Protein AF-A0A3G6N4H4-F1 (afdb_monomer)

Mean predicted aligned error: 7.72 Å

Solvent-accessible surface area (backbone atoms only — not comparable to full-atom values): 11513 Å² total; per-residue (Å²): 133,83,51,37,69,58,38,36,56,54,53,70,76,45,56,69,66,59,54,50,49,42,47,74,76,42,49,66,80,53,53,70,42,47,49,56,28,50,52,49,52,38,61,76,68,63,74,46,72,69,54,52,54,46,39,53,29,35,59,59,65,76,53,73,68,60,36,53,51,50,54,52,54,55,22,56,35,54,19,68,86,78,65,50,76,42,84,44,36,41,35,34,82,37,58,40,47,51,58,70,91,60,75,59,71,29,77,32,72,28,28,64,68,58,42,49,52,55,43,52,54,28,50,52,44,20,74,62,44,8,54,75,17,101,59,11,82,61,49,39,62,50,51,55,52,51,57,60,71,41,56,85,45,45,67,61,50,16,53,47,44,51,50,50,53,50,59,76,39,23,30,58,44,61,72,64,33,78,89,46,44,66,58,50,52,36,53,50,37,52,51,43,49,48,71,63,52,73,78,79,62,89,82,88,84,84,128

Sequence (207 aa):
MLTQQEYLKIYNNSDSEKLLNLARFDSKKLTEPAIIALKGEILKRQLGTKLIDWINAERNFFKGFELEILKTKIKYYKCSNCKIKKNNIKGFYIHNCSLTHNPKEANLLLCEECGKKFRNKNYIISATWGWLSSKGFINVPFYFLNEVFNIPFRKKQSEKIFKEFIFENTGLIRHLGIDKIEKIVELHNNHQLSLEIKEDFLFLEFL

pLDDT: mean 85.19, std 15.52, range [26.67, 97.06]

Secondary structure (DSSP, 8-state):
---HHHHHHHHHTS-HHHHHHIIIIITTTS-HHHHHHHHHHHHHTT--HHHHHHHHHHH----HHHHHHHHHHHHTSBPTTT--B-S-EEEEEE----SSSS---EEEEEEHHHHHHHHHHHHHHHHHTSTTSTTHHHHHHHHHHHHHHTGGGHHHHHHHHHHHHHHHTHHHHHHH-GGGHHHHHHHHHHHHHHHHHTTT-------

Structure (mmCIF, N/CA/C/O backbone):
data_AF-A0A3G6N4H4-F1
#
_entry.id   AF-A0A3G6N4H4-F1
#
loop_
_atom_site.group_PDB
_atom_site.id
_atom_site.type_symbol
_atom_site.label_atom_id
_atom_site.label_alt_id
_atom_site.label_comp_id
_atom_site.label_asym_id
_atom_site.label_entity_id
_atom_site.label_seq_id
_atom_site.pdbx_PDB_ins_code
_atom_site.Cartn_x
_atom_site.Cartn_y
_atom_site.Cartn_z
_atom_site.occupancy
_atom_site.B_iso_or_equiv
_atom_site.auth_seq_id
_atom_site.auth_comp_id
_atom_site.auth_asym_id
_atom_site.auth_atom_id
_atom_site.pdbx_PDB_model_num
ATOM 1 N N . MET A 1 1 ? 25.219 8.040 -7.043 1.00 72.75 1 MET A N 1
ATOM 2 C CA . MET A 1 1 ? 24.105 7.347 -7.730 1.00 72.75 1 MET A CA 1
ATOM 3 C C . MET A 1 1 ? 24.659 6.724 -8.994 1.00 72.75 1 MET A C 1
ATOM 5 O O . MET A 1 1 ? 25.445 7.395 -9.647 1.00 72.75 1 MET A O 1
ATOM 9 N N . LEU A 1 2 ? 24.275 5.485 -9.315 1.00 84.88 2 LEU A N 1
ATOM 10 C CA . LEU A 1 2 ? 24.693 4.841 -10.563 1.00 84.88 2 LEU A CA 1
ATOM 11 C C . LEU A 1 2 ? 24.051 5.530 -11.777 1.00 84.88 2 LEU A C 1
ATOM 13 O O . LEU A 1 2 ? 22.886 5.939 -11.736 1.00 84.88 2 LEU A O 1
ATOM 17 N N . THR A 1 3 ? 24.818 5.635 -12.850 1.00 90.62 3 THR A N 1
ATOM 18 C CA . THR A 1 3 ? 24.418 6.138 -14.164 1.00 90.62 3 THR A CA 1
ATOM 19 C C . THR A 1 3 ? 23.647 5.077 -14.951 1.00 90.62 3 THR A C 1
ATOM 21 O O . THR A 1 3 ? 23.707 3.880 -14.665 1.00 90.62 3 THR A O 1
ATOM 24 N N . GLN A 1 4 ? 22.936 5.498 -15.999 1.00 90.06 4 GLN A N 1
ATOM 25 C CA . GLN A 1 4 ? 22.226 4.577 -16.895 1.00 90.06 4 GLN A CA 1
ATOM 26 C C . GLN A 1 4 ? 23.170 3.531 -17.518 1.00 90.06 4 GLN A C 1
ATOM 28 O O . GLN A 1 4 ? 22.799 2.367 -17.650 1.00 90.06 4 GLN A O 1
ATOM 33 N N . GLN A 1 5 ? 24.396 3.925 -17.879 1.00 88.50 5 GLN A N 1
ATOM 34 C CA . GLN A 1 5 ? 25.381 3.026 -18.486 1.00 88.50 5 GLN A CA 1
ATOM 35 C C . GLN A 1 5 ? 25.872 1.953 -17.507 1.00 88.50 5 GLN A C 1
ATOM 37 O O . GLN A 1 5 ? 26.085 0.808 -17.900 1.00 88.50 5 GLN A O 1
ATOM 42 N N . GLU A 1 6 ? 26.019 2.297 -16.227 1.00 91.06 6 GLU A N 1
ATOM 43 C CA . GLU A 1 6 ? 26.380 1.334 -15.184 1.00 91.06 6 GLU A CA 1
ATOM 44 C C . GLU A 1 6 ? 25.256 0.317 -14.956 1.00 91.06 6 GLU A C 1
ATOM 46 O O . GLU A 1 6 ? 25.527 -0.882 -14.895 1.00 91.06 6 GLU A O 1
ATOM 51 N N . TYR A 1 7 ? 23.992 0.758 -14.940 1.00 93.25 7 TYR A N 1
ATOM 52 C CA . TYR A 1 7 ? 22.849 -0.160 -14.882 1.00 93.25 7 TYR A CA 1
ATOM 53 C C . TYR A 1 7 ? 22.765 -1.078 -16.101 1.00 93.25 7 TYR A C 1
ATOM 55 O O . TYR A 1 7 ? 22.511 -2.268 -15.939 1.00 93.25 7 TYR A O 1
ATOM 63 N N . LEU A 1 8 ? 23.031 -0.567 -17.308 1.00 91.00 8 LEU A N 1
ATOM 64 C CA . LEU A 1 8 ? 23.070 -1.397 -18.516 1.00 91.00 8 LEU A CA 1
ATOM 65 C C . LEU A 1 8 ? 24.115 -2.509 -18.405 1.00 91.00 8 LEU A C 1
ATOM 67 O O . LEU A 1 8 ? 23.811 -3.651 -18.732 1.00 91.00 8 LEU A O 1
ATOM 71 N N . LYS A 1 9 ? 25.318 -2.217 -17.894 1.00 91.62 9 LYS A N 1
ATOM 72 C CA . LYS A 1 9 ? 26.351 -3.246 -17.673 1.00 91.62 9 LYS A CA 1
ATOM 73 C C . LYS A 1 9 ? 25.885 -4.315 -16.680 1.00 91.62 9 LYS A C 1
ATOM 75 O O . LYS A 1 9 ? 26.051 -5.503 -16.941 1.00 91.62 9 LYS A O 1
ATOM 80 N N . ILE A 1 10 ? 25.270 -3.899 -15.570 1.00 92.00 10 ILE A N 1
ATOM 81 C CA . ILE A 1 10 ? 24.745 -4.812 -14.542 1.00 92.00 10 ILE A CA 1
ATOM 82 C C . ILE A 1 10 ? 23.638 -5.706 -15.117 1.00 92.00 10 ILE A C 1
ATOM 84 O O . ILE A 1 10 ? 23.649 -6.921 -14.915 1.00 92.00 10 ILE A O 1
ATOM 88 N N . TYR A 1 11 ? 22.683 -5.122 -15.840 1.00 92.81 11 TYR A N 1
ATOM 89 C CA . TYR A 1 11 ? 21.544 -5.854 -16.389 1.00 92.81 11 TYR A CA 1
ATOM 90 C C . TYR A 1 11 ? 21.921 -6.731 -17.578 1.00 92.81 11 TYR A C 1
ATOM 92 O O . TYR A 1 11 ? 21.398 -7.835 -17.683 1.00 92.81 11 TYR A O 1
ATOM 100 N N . ASN A 1 12 ? 22.884 -6.318 -18.406 1.00 90.44 12 ASN A N 1
ATOM 101 C CA . ASN A 1 12 ? 23.410 -7.151 -19.486 1.00 90.44 12 ASN A CA 1
ATOM 102 C C . ASN A 1 12 ? 23.997 -8.468 -18.947 1.00 90.44 12 ASN A C 1
ATOM 104 O O . ASN A 1 12 ? 23.766 -9.523 -19.525 1.00 90.44 12 ASN A O 1
ATOM 108 N N . ASN A 1 13 ? 24.664 -8.418 -17.791 1.00 91.31 13 ASN A N 1
ATOM 109 C CA . ASN A 1 13 ? 25.224 -9.599 -17.127 1.00 91.31 13 ASN A CA 1
ATOM 110 C C . ASN A 1 13 ? 24.216 -10.342 -16.232 1.00 91.31 13 ASN A C 1
ATOM 112 O O . ASN A 1 13 ? 24.562 -11.362 -15.642 1.00 91.31 13 ASN A O 1
ATOM 116 N N . SER A 1 14 ? 22.992 -9.828 -16.088 1.00 91.69 14 SER A N 1
ATOM 117 C CA . SER A 1 14 ? 21.935 -10.479 -15.315 1.00 91.69 14 SER A CA 1
ATOM 118 C C . SER A 1 14 ? 21.146 -11.452 -16.188 1.00 91.69 14 SER A C 1
ATOM 120 O O . SER A 1 14 ? 20.951 -11.242 -17.388 1.00 91.69 14 SER A O 1
ATOM 122 N N . ASP A 1 15 ? 20.666 -12.517 -15.568 1.00 91.88 15 ASP A N 1
ATOM 123 C CA . ASP A 1 15 ? 19.759 -13.494 -16.147 1.00 91.88 15 ASP A CA 1
ATOM 124 C C . ASP A 1 15 ? 18.372 -12.891 -16.420 1.00 91.88 15 ASP A C 1
ATOM 126 O O . ASP A 1 15 ? 17.936 -11.920 -15.792 1.00 91.88 15 ASP A O 1
ATOM 130 N N . SER A 1 16 ? 17.663 -13.470 -17.390 1.00 90.88 16 SER A N 1
ATOM 131 C CA . SER A 1 16 ? 16.335 -12.988 -17.782 1.00 90.88 16 SER A CA 1
ATOM 132 C C . SER A 1 16 ? 15.318 -13.103 -16.646 1.00 90.88 16 SER A C 1
ATOM 134 O O . SER A 1 16 ? 14.463 -12.231 -16.525 1.00 90.88 16 SER A O 1
ATOM 136 N N . GLU A 1 17 ? 15.416 -14.122 -15.789 1.00 91.31 17 GLU A N 1
ATOM 137 C CA . GLU A 1 17 ? 14.509 -14.301 -14.652 1.00 91.31 17 GLU A CA 1
ATOM 138 C C . GLU A 1 17 ? 14.649 -13.161 -13.638 1.00 91.31 17 GLU A C 1
ATOM 140 O O . GLU A 1 17 ? 13.655 -12.539 -13.259 1.00 91.31 17 GLU A O 1
ATOM 145 N N . LYS A 1 18 ? 15.878 -12.792 -13.273 1.00 92.75 18 LYS A N 1
ATOM 146 C CA . LYS A 1 18 ? 16.132 -11.627 -12.421 1.00 92.75 18 LYS A CA 1
ATOM 147 C C . LYS A 1 18 ? 15.594 -10.327 -13.010 1.00 92.75 18 LYS A C 1
ATOM 149 O O . LYS A 1 18 ? 15.014 -9.533 -12.273 1.00 92.75 18 LYS A O 1
ATOM 154 N N . LEU A 1 19 ? 15.734 -10.104 -14.320 1.00 92.06 19 LEU A N 1
ATOM 155 C CA . LEU A 1 19 ? 15.159 -8.921 -14.978 1.00 92.06 19 LEU A CA 1
ATOM 156 C C . LEU A 1 19 ? 13.624 -8.934 -14.941 1.00 92.06 19 LEU A C 1
ATOM 158 O O . LEU A 1 19 ? 13.012 -7.892 -14.705 1.00 92.06 19 LEU A O 1
ATOM 162 N N . LEU A 1 20 ? 13.002 -10.104 -15.125 1.00 91.88 20 LEU A N 1
ATOM 163 C CA . LEU A 1 20 ? 11.552 -10.272 -15.008 1.00 91.88 20 LEU A CA 1
ATOM 164 C C . LEU A 1 20 ? 11.067 -9.987 -13.583 1.00 91.88 20 LEU A C 1
ATOM 166 O O . LEU A 1 20 ? 10.094 -9.253 -13.413 1.00 91.88 20 LEU A O 1
ATOM 170 N N . ASN A 1 21 ? 11.746 -10.518 -12.567 1.00 91.56 21 ASN A N 1
ATOM 171 C CA . ASN A 1 21 ? 11.404 -10.280 -11.164 1.00 91.56 21 ASN A CA 1
ATOM 172 C C . ASN A 1 21 ? 11.547 -8.800 -10.804 1.00 91.56 21 ASN A C 1
ATOM 174 O O . ASN A 1 21 ? 10.626 -8.207 -10.241 1.00 91.56 21 ASN A O 1
ATOM 178 N N . LEU A 1 22 ? 12.644 -8.172 -11.230 1.00 92.31 22 LEU A N 1
ATOM 179 C CA . LEU A 1 22 ? 12.880 -6.750 -11.017 1.00 92.31 22 LEU A CA 1
ATOM 180 C C . LEU A 1 22 ? 11.775 -5.890 -11.654 1.00 92.31 22 LEU A C 1
ATOM 182 O O . LEU A 1 22 ? 11.263 -4.955 -11.040 1.00 92.31 22 LEU A O 1
ATOM 186 N N . ALA A 1 23 ? 11.371 -6.229 -12.878 1.00 91.12 23 ALA A N 1
ATOM 187 C CA . ALA A 1 23 ? 10.311 -5.537 -13.598 1.00 91.12 23 ALA A CA 1
ATOM 188 C C . ALA A 1 23 ? 8.912 -5.748 -12.999 1.00 91.12 23 ALA A C 1
ATOM 190 O O . ALA A 1 23 ? 8.081 -4.848 -13.080 1.00 91.12 23 ALA A O 1
ATOM 191 N N . ARG A 1 24 ? 8.636 -6.922 -12.419 1.00 89.38 24 ARG A N 1
ATOM 192 C CA . ARG A 1 24 ? 7.320 -7.260 -11.852 1.00 89.38 24 ARG A CA 1
ATOM 193 C C . ARG A 1 24 ? 7.118 -6.725 -10.440 1.00 89.38 24 ARG A C 1
ATOM 195 O O . ARG A 1 24 ? 6.007 -6.322 -10.120 1.00 89.38 24 ARG A O 1
ATOM 202 N N . PHE A 1 25 ? 8.160 -6.755 -9.612 1.00 88.12 25 PHE A N 1
ATOM 203 C CA . PHE A 1 25 ? 8.020 -6.553 -8.167 1.00 88.12 25 PHE A CA 1
ATOM 204 C C . PHE A 1 25 ? 8.736 -5.305 -7.642 1.00 88.12 25 PHE A C 1
ATOM 206 O O . PHE A 1 25 ? 8.291 -4.714 -6.659 1.00 88.12 25 PHE A O 1
ATOM 213 N N . ASP A 1 26 ? 9.815 -4.871 -8.300 1.00 89.62 26 ASP A N 1
ATOM 214 C CA . ASP A 1 26 ? 10.676 -3.800 -7.783 1.00 89.62 26 ASP A CA 1
ATOM 215 C C . ASP A 1 26 ? 10.675 -2.533 -8.639 1.00 89.62 26 ASP A C 1
ATOM 217 O O . ASP A 1 26 ? 11.225 -1.508 -8.225 1.00 89.62 26 ASP A O 1
ATOM 221 N N . SER A 1 27 ? 10.016 -2.559 -9.801 1.00 91.44 27 SER A N 1
ATOM 222 C CA . SER A 1 27 ? 10.062 -1.481 -10.795 1.00 91.44 27 SER A CA 1
ATOM 223 C C . SER A 1 27 ? 9.674 -0.116 -10.218 1.00 91.44 27 SER A C 1
ATOM 225 O O . SER A 1 27 ? 10.212 0.918 -10.614 1.00 91.44 27 SER A O 1
ATOM 227 N N . LYS A 1 28 ? 8.808 -0.105 -9.204 1.00 90.88 28 LYS A N 1
ATOM 228 C CA . LYS A 1 28 ? 8.385 1.090 -8.473 1.00 90.88 28 LYS A CA 1
ATOM 229 C C . LYS A 1 28 ? 9.501 1.799 -7.707 1.00 90.88 28 LYS A C 1
ATOM 231 O O . LYS A 1 28 ? 9.495 3.023 -7.610 1.00 90.88 28 LYS A O 1
ATOM 236 N N . LYS A 1 29 ? 10.434 1.034 -7.135 1.00 90.62 29 LYS A N 1
ATOM 237 C CA . LYS A 1 29 ? 11.490 1.527 -6.233 1.00 90.62 29 LYS A CA 1
ATOM 238 C C . LYS A 1 29 ? 12.758 1.937 -6.979 1.00 90.62 29 LYS A C 1
ATOM 240 O O . LYS A 1 29 ? 13.634 2.577 -6.403 1.00 90.62 29 LYS A O 1
ATOM 245 N N . LEU A 1 30 ? 12.865 1.568 -8.253 1.00 92.94 30 LEU A N 1
ATOM 246 C CA . LEU A 1 30 ? 14.035 1.857 -9.070 1.00 92.94 30 LEU A CA 1
ATOM 247 C C . LEU A 1 30 ? 14.170 3.349 -9.393 1.00 92.94 30 LEU A C 1
ATOM 249 O O . LEU A 1 30 ? 13.189 4.094 -9.476 1.00 92.94 30 LEU A O 1
ATOM 253 N N . THR A 1 31 ? 15.402 3.790 -9.620 1.00 93.69 31 THR A N 1
ATOM 254 C CA . THR A 1 31 ? 15.673 5.138 -10.126 1.00 93.69 31 THR A CA 1
ATOM 255 C C . THR A 1 31 ? 15.347 5.229 -11.620 1.00 93.69 31 THR A C 1
ATOM 257 O O . THR A 1 31 ? 15.309 4.216 -12.320 1.00 93.69 31 THR A O 1
ATOM 260 N N . GLU A 1 32 ? 15.128 6.440 -12.138 1.00 92.75 32 GLU A N 1
ATOM 261 C CA . GLU A 1 32 ? 14.860 6.626 -13.575 1.00 92.75 32 GLU A CA 1
ATOM 262 C C . GLU A 1 32 ? 15.964 6.044 -14.481 1.00 92.75 32 GLU A C 1
ATOM 264 O O . GLU A 1 32 ? 15.628 5.292 -15.397 1.00 92.75 32 GLU A O 1
ATOM 269 N N . PRO A 1 33 ? 17.273 6.254 -14.212 1.00 94.19 33 PRO A N 1
ATOM 270 C CA . PRO A 1 33 ? 18.330 5.636 -15.016 1.00 94.19 33 PRO A CA 1
ATOM 271 C C . PRO A 1 33 ? 18.269 4.103 -15.038 1.00 94.19 33 PRO A C 1
ATOM 273 O O . PRO A 1 33 ? 18.504 3.494 -16.082 1.00 94.19 33 PRO A O 1
ATOM 276 N N . ALA A 1 34 ? 17.917 3.480 -13.908 1.00 94.69 34 ALA A N 1
ATOM 277 C CA . ALA A 1 34 ? 17.751 2.033 -13.813 1.00 94.69 34 ALA A CA 1
ATOM 278 C C . ALA A 1 34 ? 16.570 1.548 -14.663 1.00 94.69 34 ALA A C 1
ATOM 280 O O . ALA A 1 34 ? 16.680 0.556 -15.372 1.00 94.69 34 ALA A O 1
ATOM 281 N N . ILE A 1 35 ? 15.449 2.269 -14.661 1.00 95.25 35 ILE A N 1
ATOM 282 C CA . ILE A 1 35 ? 14.268 1.890 -15.447 1.00 95.25 35 ILE A CA 1
ATOM 283 C C . ILE A 1 35 ? 14.498 2.025 -16.943 1.00 95.25 35 ILE A C 1
ATOM 285 O O . ILE A 1 35 ? 14.066 1.156 -17.701 1.00 95.25 35 ILE A O 1
ATOM 289 N N . ILE A 1 36 ? 15.187 3.082 -17.374 1.00 94.50 36 ILE A N 1
ATOM 290 C CA . ILE A 1 36 ? 15.542 3.254 -18.785 1.00 94.50 36 ILE A CA 1
ATOM 291 C C . ILE A 1 36 ? 16.417 2.077 -19.239 1.00 94.50 36 ILE A C 1
ATOM 293 O O . ILE A 1 36 ? 16.134 1.464 -20.270 1.00 94.50 36 ILE A O 1
ATOM 297 N N . ALA A 1 37 ? 17.424 1.707 -18.441 1.00 94.75 37 ALA A N 1
ATOM 298 C CA . ALA A 1 37 ? 18.277 0.554 -18.718 1.00 94.75 37 ALA A CA 1
ATOM 299 C C . ALA A 1 37 ? 17.490 -0.771 -18.739 1.00 94.75 37 ALA A C 1
ATOM 301 O O . ALA A 1 37 ? 17.634 -1.560 -19.671 1.00 94.75 37 ALA A O 1
ATOM 302 N N . LEU A 1 38 ? 16.617 -0.993 -17.751 1.00 94.69 38 LEU A N 1
ATOM 303 C CA . LEU A 1 38 ? 15.796 -2.200 -17.633 1.00 94.69 38 LEU A CA 1
ATOM 304 C C . LEU A 1 38 ? 14.853 -2.372 -18.832 1.00 94.69 38 LEU A C 1
ATOM 306 O O . LEU A 1 38 ? 14.789 -3.453 -19.413 1.00 94.69 38 LEU A O 1
ATOM 310 N N . LYS A 1 39 ? 14.150 -1.308 -19.241 1.00 94.94 39 LYS A N 1
ATOM 311 C CA . LYS A 1 39 ? 13.272 -1.328 -20.424 1.00 94.94 39 LYS A CA 1
ATOM 312 C C . LYS A 1 39 ? 14.050 -1.633 -21.703 1.00 94.94 39 LYS A C 1
ATOM 314 O O . LYS A 1 39 ? 13.567 -2.402 -22.531 1.00 94.94 39 LYS A O 1
ATOM 319 N N . GLY A 1 40 ? 15.251 -1.067 -21.844 1.00 92.88 40 GLY A N 1
ATOM 320 C CA . GLY A 1 40 ? 16.143 -1.352 -22.967 1.00 92.88 40 GLY A CA 1
ATOM 321 C C . GLY A 1 40 ? 16.512 -2.834 -23.056 1.00 92.88 40 GLY A C 1
ATOM 322 O O . GLY A 1 40 ? 16.386 -3.433 -24.122 1.00 92.88 40 GLY A O 1
ATOM 323 N N . GLU A 1 41 ? 16.887 -3.452 -21.934 1.00 93.00 41 GLU A N 1
ATOM 324 C CA . GLU A 1 41 ? 17.212 -4.885 -21.891 1.00 93.00 41 GLU A CA 1
ATOM 325 C C . GLU A 1 41 ? 15.988 -5.783 -22.136 1.00 93.00 41 GLU A C 1
ATOM 327 O O . GLU A 1 41 ? 16.095 -6.773 -22.860 1.00 93.00 41 GLU A O 1
ATOM 332 N N . ILE A 1 42 ? 14.808 -5.420 -21.619 1.00 93.31 42 ILE A N 1
ATOM 333 C CA . ILE A 1 42 ? 13.551 -6.143 -21.887 1.00 93.31 42 ILE A CA 1
ATOM 334 C C . ILE A 1 42 ? 13.228 -6.156 -23.387 1.00 93.31 42 ILE A C 1
ATOM 336 O O . ILE A 1 42 ? 12.858 -7.205 -23.919 1.00 93.31 42 ILE A O 1
ATOM 340 N N . LEU A 1 43 ? 13.388 -5.017 -24.072 1.00 92.50 43 LEU A N 1
ATOM 341 C CA . LEU A 1 43 ? 13.172 -4.908 -25.518 1.00 92.50 43 LEU A CA 1
ATOM 342 C C . LEU A 1 43 ? 14.208 -5.711 -26.307 1.00 92.50 43 LEU A C 1
ATOM 344 O O . LEU A 1 43 ? 13.836 -6.502 -27.171 1.00 92.50 43 LEU A O 1
ATOM 348 N N . LYS A 1 44 ? 15.495 -5.549 -25.979 1.00 93.31 44 LYS A N 1
ATOM 349 C CA . LYS A 1 44 ? 16.612 -6.240 -26.641 1.00 93.31 44 LYS A CA 1
ATOM 350 C C . LYS A 1 44 ? 16.463 -7.762 -26.585 1.00 93.31 44 LYS A C 1
ATOM 352 O O . LYS A 1 44 ? 16.741 -8.440 -27.567 1.00 93.31 44 LYS A O 1
ATOM 357 N N . ARG A 1 45 ? 16.011 -8.289 -25.445 1.00 91.94 45 ARG A N 1
ATOM 358 C CA . ARG A 1 45 ? 15.823 -9.729 -25.202 1.00 91.94 45 ARG A CA 1
ATOM 359 C C . ARG A 1 45 ? 14.418 -10.235 -25.534 1.00 91.94 45 ARG A C 1
ATOM 361 O O . ARG A 1 45 ? 14.143 -11.408 -25.315 1.00 91.94 45 ARG A O 1
ATOM 368 N N . GLN A 1 46 ? 13.530 -9.362 -26.015 1.00 91.44 46 GLN A N 1
ATOM 369 C CA . GLN A 1 46 ? 12.141 -9.686 -26.352 1.00 91.44 46 GLN A CA 1
ATOM 370 C C . GLN A 1 46 ? 11.362 -10.356 -25.199 1.00 91.44 46 GLN A C 1
ATOM 372 O O . GLN A 1 46 ? 10.510 -11.210 -25.423 1.00 91.44 46 GLN A O 1
ATOM 377 N N . LEU A 1 47 ? 11.599 -9.935 -23.947 1.00 88.12 47 LEU A N 1
ATOM 378 C CA . LEU A 1 47 ? 10.981 -10.533 -22.744 1.00 88.12 47 LEU A CA 1
ATOM 379 C C . LEU A 1 47 ? 9.481 -10.202 -22.573 1.00 88.12 47 LEU A C 1
ATOM 381 O O . LEU A 1 47 ? 8.854 -10.628 -21.603 1.00 88.12 47 LEU A O 1
ATOM 385 N N . GLY A 1 48 ? 8.899 -9.455 -23.515 1.00 85.69 48 GLY A N 1
ATOM 386 C CA . GLY A 1 48 ? 7.473 -9.149 -23.595 1.00 85.69 48 GLY A CA 1
ATOM 387 C C . GLY A 1 48 ? 7.165 -7.663 -23.421 1.00 85.69 48 GLY A C 1
ATOM 388 O O . GLY A 1 48 ? 7.470 -7.053 -22.398 1.00 85.69 48 GLY A O 1
ATOM 389 N N . THR A 1 49 ? 6.482 -7.078 -24.404 1.00 84.38 49 THR A N 1
ATOM 390 C CA . THR A 1 49 ? 6.092 -5.655 -24.406 1.00 84.38 49 THR A CA 1
ATOM 391 C C . THR A 1 49 ? 5.109 -5.306 -23.288 1.00 84.38 49 THR A C 1
ATOM 393 O O . THR A 1 49 ? 5.228 -4.243 -22.686 1.00 84.38 49 THR A O 1
ATOM 396 N N . LYS A 1 50 ? 4.232 -6.244 -22.905 1.00 89.75 50 LYS A N 1
ATOM 397 C CA . LYS A 1 50 ? 3.300 -6.091 -21.770 1.00 89.75 50 LYS A CA 1
ATOM 398 C C . LYS A 1 50 ? 4.003 -5.777 -20.444 1.00 89.75 50 LYS A C 1
ATOM 400 O O . LYS A 1 50 ? 3.417 -5.155 -19.563 1.00 89.75 50 LYS A O 1
ATOM 405 N N . LEU A 1 51 ? 5.257 -6.203 -20.283 1.00 90.44 51 LEU A N 1
ATOM 406 C CA . LEU A 1 51 ? 6.041 -5.917 -19.083 1.00 90.44 51 LEU A CA 1
ATOM 407 C C . LEU A 1 51 ? 6.440 -4.439 -19.009 1.00 90.44 51 LEU A C 1
ATOM 409 O O . LEU A 1 51 ? 6.498 -3.860 -17.930 1.00 90.44 51 LEU A O 1
ATOM 413 N N . ILE A 1 52 ? 6.672 -3.812 -20.161 1.00 92.62 52 ILE A N 1
ATOM 414 C CA . ILE A 1 52 ? 6.968 -2.381 -20.253 1.00 92.62 52 ILE A CA 1
ATOM 415 C C . ILE A 1 52 ? 5.719 -1.576 -19.906 1.00 92.62 52 ILE A C 1
ATOM 417 O O . ILE A 1 52 ? 5.817 -0.610 -19.149 1.00 92.62 52 ILE A O 1
ATOM 421 N N . ASP A 1 53 ? 4.553 -2.009 -20.391 1.00 91.94 53 ASP A N 1
ATOM 422 C CA . ASP A 1 53 ? 3.264 -1.408 -20.037 1.00 91.94 53 ASP A CA 1
ATOM 423 C C . ASP A 1 53 ? 3.009 -1.495 -18.529 1.00 91.94 53 ASP A C 1
ATOM 425 O O . ASP A 1 53 ? 2.619 -0.501 -17.913 1.00 91.94 53 ASP A O 1
ATOM 429 N N . TRP A 1 54 ? 3.317 -2.641 -17.910 1.00 93.06 54 TRP A N 1
ATOM 430 C CA . TRP A 1 54 ? 3.264 -2.800 -16.456 1.00 93.06 54 TRP A CA 1
ATOM 431 C C . TRP A 1 54 ? 4.195 -1.824 -15.726 1.00 93.06 54 TRP A C 1
ATOM 433 O O . TRP A 1 54 ? 3.733 -1.094 -14.852 1.00 93.06 54 TRP A O 1
ATOM 443 N N . ILE A 1 55 ? 5.474 -1.740 -16.116 1.00 94.25 55 ILE A N 1
ATOM 444 C CA . ILE A 1 55 ? 6.438 -0.803 -15.509 1.00 94.25 55 ILE A CA 1
ATOM 445 C C . ILE A 1 55 ? 5.942 0.646 -15.637 1.00 94.25 55 ILE A C 1
ATOM 447 O O . ILE A 1 55 ? 6.043 1.436 -14.697 1.00 94.25 55 ILE A O 1
ATOM 451 N N . ASN A 1 56 ? 5.403 1.012 -16.802 1.00 94.31 56 ASN A N 1
ATOM 452 C CA . ASN A 1 56 ? 4.844 2.341 -17.040 1.00 94.31 56 ASN A CA 1
ATOM 453 C C . ASN A 1 56 ? 3.654 2.620 -16.118 1.00 94.31 56 ASN A C 1
ATOM 455 O O . ASN A 1 56 ? 3.600 3.679 -15.493 1.00 94.31 56 ASN A O 1
ATOM 459 N N . ALA A 1 57 ? 2.724 1.671 -16.003 1.00 93.12 57 ALA A N 1
ATOM 460 C CA . ALA A 1 57 ? 1.570 1.782 -15.121 1.00 93.12 57 ALA A CA 1
ATOM 461 C C . ALA A 1 57 ? 1.991 1.889 -13.648 1.00 93.12 57 ALA A C 1
ATOM 463 O O . ALA A 1 57 ? 1.482 2.739 -12.920 1.00 93.12 57 ALA A O 1
ATOM 464 N N . GLU A 1 58 ? 2.949 1.073 -13.212 1.00 92.38 58 GLU A N 1
ATOM 465 C CA . GLU A 1 58 ? 3.414 1.018 -11.828 1.00 92.38 58 GLU A CA 1
ATOM 466 C C . GLU A 1 58 ? 4.129 2.301 -11.381 1.00 92.38 58 GLU A C 1
ATOM 468 O O . GLU A 1 58 ? 4.011 2.700 -10.219 1.00 92.38 58 GLU A O 1
ATOM 473 N N . ARG A 1 59 ? 4.814 2.980 -12.308 1.00 94.00 59 ARG A N 1
ATOM 474 C CA . ARG A 1 59 ? 5.528 4.243 -12.058 1.00 94.00 59 ARG A CA 1
ATOM 475 C C . ARG A 1 59 ? 4.713 5.501 -12.356 1.00 94.00 59 ARG A C 1
ATOM 477 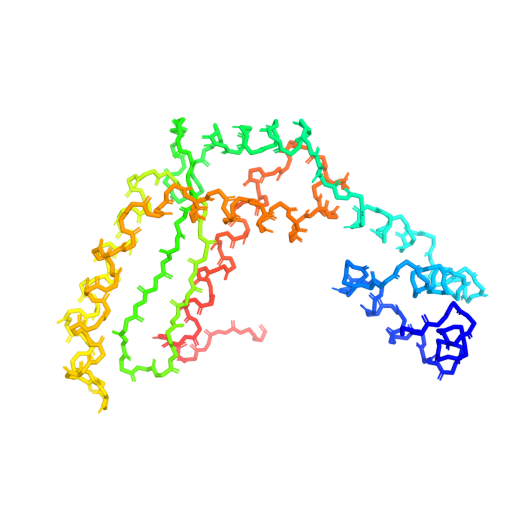O O . ARG A 1 59 ? 5.159 6.604 -12.037 1.00 94.00 59 ARG A O 1
ATOM 484 N N . ASN A 1 60 ? 3.519 5.371 -12.933 1.00 94.56 60 ASN A N 1
ATOM 485 C CA . ASN A 1 60 ? 2.618 6.499 -13.165 1.00 94.56 60 ASN A CA 1
ATOM 486 C C . ASN A 1 60 ? 1.863 6.884 -11.878 1.00 94.56 60 ASN A C 1
ATOM 488 O O . ASN A 1 60 ? 0.651 6.678 -11.742 1.00 94.56 60 ASN A O 1
ATOM 492 N N . PHE A 1 61 ? 2.612 7.415 -10.909 1.00 94.44 61 PHE A N 1
ATOM 493 C CA . PHE A 1 61 ? 2.119 7.745 -9.575 1.00 94.44 61 PHE A CA 1
ATOM 494 C C . PHE A 1 61 ? 1.010 8.794 -9.593 1.00 94.44 61 PHE A C 1
ATOM 496 O O . PHE A 1 61 ? 1.136 9.843 -10.223 1.00 94.44 61 PHE A O 1
ATOM 503 N N . PHE A 1 62 ? -0.036 8.544 -8.809 1.00 94.62 62 PHE A N 1
ATOM 504 C CA . PHE A 1 62 ? -1.084 9.520 -8.524 1.00 94.62 62 PHE A CA 1
ATOM 505 C C . PHE A 1 62 ? -0.505 10.712 -7.750 1.00 94.62 62 PHE A C 1
ATOM 507 O O . PHE A 1 62 ? 0.102 10.539 -6.689 1.00 94.62 62 PHE A O 1
ATOM 514 N N . LYS A 1 63 ? -0.695 11.930 -8.264 1.00 93.88 63 LYS A N 1
ATOM 515 C CA . LYS A 1 63 ? -0.177 13.173 -7.663 1.00 93.88 63 LYS A CA 1
ATOM 516 C C . LYS A 1 63 ? -1.239 14.272 -7.670 1.00 93.88 63 LYS A C 1
ATOM 518 O O . LYS A 1 63 ? -2.171 14.248 -8.470 1.00 93.88 63 LYS A O 1
ATOM 523 N N . GLY A 1 64 ? -1.083 15.250 -6.776 1.00 95.00 64 GLY A N 1
ATOM 524 C CA . GLY A 1 64 ? -1.929 16.445 -6.722 1.00 95.00 64 GLY A CA 1
ATOM 525 C C . GLY A 1 64 ? -3.425 16.123 -6.655 1.00 95.00 64 GLY A C 1
ATOM 526 O O . GLY A 1 64 ? -3.855 15.289 -5.862 1.00 95.00 64 GLY A O 1
ATOM 527 N N . PHE A 1 65 ? -4.209 16.775 -7.511 1.00 95.00 65 PHE A N 1
ATOM 528 C CA . PHE A 1 65 ? -5.667 16.648 -7.538 1.00 95.00 65 PHE A CA 1
ATOM 529 C C . PHE A 1 65 ? -6.159 15.221 -7.823 1.00 95.00 65 PHE A C 1
ATOM 531 O O . PHE A 1 65 ? -7.141 14.776 -7.234 1.00 95.00 65 PHE A O 1
ATOM 538 N N . GLU A 1 66 ? -5.447 14.472 -8.666 1.00 94.88 66 GLU A N 1
ATOM 539 C CA . GLU A 1 66 ? -5.811 13.095 -9.005 1.00 94.88 66 GLU A CA 1
ATOM 540 C C . GLU A 1 66 ? -5.777 12.184 -7.768 1.00 94.88 66 GLU A C 1
ATOM 542 O O . GLU A 1 66 ? -6.699 11.403 -7.523 1.00 94.88 66 GLU A O 1
ATOM 547 N N . LEU A 1 67 ? -4.740 12.345 -6.940 1.00 96.12 67 LEU A N 1
ATOM 548 C CA . LEU A 1 67 ? -4.604 11.637 -5.670 1.00 96.12 67 LEU A CA 1
ATOM 549 C C . LEU A 1 67 ? -5.746 11.988 -4.706 1.00 96.12 67 LEU A C 1
ATOM 551 O O . LEU A 1 67 ? -6.300 11.105 -4.051 1.00 96.12 67 LEU A O 1
ATOM 555 N N . GLU A 1 68 ? -6.117 13.266 -4.619 1.00 95.88 68 GLU A N 1
ATOM 556 C CA . GLU A 1 68 ? -7.202 13.723 -3.744 1.00 95.88 68 GLU A CA 1
ATOM 557 C C . GLU A 1 68 ? -8.572 13.183 -4.180 1.00 95.88 68 GLU A C 1
ATOM 559 O O . GLU A 1 68 ? -9.348 12.729 -3.331 1.00 95.88 68 GLU A O 1
ATOM 564 N N . ILE A 1 69 ? -8.852 13.135 -5.489 1.00 94.50 69 ILE A N 1
ATOM 565 C CA . ILE A 1 69 ? -10.062 12.491 -6.024 1.00 94.50 69 ILE A CA 1
ATOM 566 C C . ILE A 1 69 ? -10.089 11.018 -5.629 1.00 94.50 69 ILE A C 1
ATOM 568 O O . ILE A 1 69 ? -11.118 10.518 -5.171 1.00 94.50 69 ILE A O 1
ATOM 572 N N . LEU A 1 70 ? -8.966 10.319 -5.790 1.00 95.25 70 LEU A N 1
ATOM 573 C CA . LEU A 1 70 ? -8.884 8.892 -5.515 1.00 95.25 70 LEU A CA 1
ATOM 574 C C . LEU A 1 70 ? -9.143 8.584 -4.038 1.00 95.25 70 LEU A C 1
ATOM 576 O O . LEU A 1 70 ? -9.986 7.747 -3.719 1.00 95.25 70 LEU A O 1
ATOM 580 N N . LYS A 1 71 ? -8.488 9.321 -3.133 1.00 95.38 71 LYS A N 1
ATOM 581 C CA . LYS A 1 71 ? -8.742 9.224 -1.689 1.00 95.38 71 LYS A CA 1
ATOM 582 C C . LYS A 1 71 ? -10.203 9.503 -1.363 1.00 95.38 71 LYS A C 1
ATOM 584 O O . LYS A 1 71 ? -10.802 8.773 -0.577 1.00 95.38 71 LYS A O 1
ATOM 589 N N . THR A 1 72 ? -10.781 10.535 -1.974 1.00 93.88 72 THR A N 1
ATOM 590 C CA . THR A 1 72 ? -12.190 10.886 -1.779 1.00 93.88 72 THR A CA 1
ATOM 591 C C . THR A 1 72 ? -13.093 9.740 -2.215 1.00 93.88 72 THR A C 1
ATOM 593 O O . THR A 1 72 ? -13.917 9.305 -1.422 1.00 93.88 72 THR A O 1
ATOM 596 N N . LYS A 1 73 ? -12.891 9.162 -3.405 1.00 93.25 73 LYS A N 1
ATOM 597 C CA . LYS A 1 73 ? -13.664 7.997 -3.865 1.00 93.25 73 LYS A CA 1
ATOM 598 C C . LYS A 1 73 ? -13.577 6.827 -2.886 1.00 93.25 73 LYS A C 1
ATOM 600 O O . LYS A 1 73 ? -14.613 6.284 -2.512 1.00 93.25 73 LYS A O 1
ATOM 605 N N . ILE A 1 74 ? -12.375 6.500 -2.402 1.00 94.62 74 ILE A N 1
ATOM 606 C CA . ILE A 1 74 ? -12.191 5.404 -1.441 1.00 94.62 74 ILE A CA 1
ATOM 607 C C . ILE A 1 74 ? -12.960 5.658 -0.136 1.00 94.62 74 ILE A C 1
ATOM 609 O O . ILE A 1 74 ? -13.570 4.734 0.399 1.00 94.62 74 ILE A O 1
ATOM 613 N N . LYS A 1 75 ? -13.017 6.909 0.345 1.00 94.31 75 LYS A N 1
ATOM 614 C CA . LYS A 1 75 ? -13.795 7.293 1.542 1.00 94.31 75 LYS A CA 1
ATOM 615 C C . LYS A 1 75 ? -15.293 6.957 1.435 1.00 94.31 75 LYS A C 1
ATOM 617 O O . LYS A 1 75 ? -15.934 6.781 2.474 1.00 94.31 75 LYS A O 1
ATOM 622 N N . TYR A 1 76 ? -15.830 6.844 0.216 1.00 92.81 76 TYR A N 1
ATOM 623 C CA . TYR A 1 76 ? -17.244 6.575 -0.076 1.00 92.81 76 TYR A CA 1
ATOM 624 C C . TYR A 1 76 ? -17.558 5.121 -0.486 1.00 92.81 76 TYR A C 1
ATOM 626 O O . TYR A 1 76 ? -18.725 4.810 -0.755 1.00 92.81 76 TYR A O 1
ATOM 634 N N . TYR A 1 77 ? -16.567 4.225 -0.541 1.00 91.62 77 TYR A N 1
ATOM 635 C CA . TYR A 1 77 ? -16.805 2.805 -0.837 1.00 91.62 77 TYR A CA 1
ATOM 636 C C . TYR A 1 77 ? -17.463 2.058 0.327 1.00 91.62 77 TYR A C 1
ATOM 638 O O . TYR A 1 77 ? -17.508 2.541 1.464 1.00 91.62 77 TYR A O 1
ATOM 646 N N . LYS A 1 78 ? -18.014 0.868 0.049 1.00 92.50 78 LYS A N 1
ATOM 647 C CA . LYS A 1 78 ? -18.540 0.009 1.111 1.00 92.50 78 LYS A CA 1
ATOM 648 C C . LYS A 1 78 ? -17.378 -0.496 1.953 1.00 92.50 78 LYS A C 1
ATOM 650 O O . LYS A 1 78 ? -16.291 -0.783 1.460 1.00 92.50 78 LYS A O 1
ATOM 655 N N . CYS A 1 79 ? -17.617 -0.623 3.253 1.00 93.62 79 CYS A N 1
ATOM 656 C CA . CYS A 1 79 ? -16.619 -1.206 4.137 1.00 93.62 79 CYS A CA 1
ATOM 657 C C . CYS A 1 79 ? -16.419 -2.679 3.771 1.00 93.62 79 CYS A C 1
ATOM 659 O O . CYS A 1 79 ? -17.382 -3.444 3.798 1.00 93.62 79 CYS A O 1
ATOM 661 N N . SER A 1 80 ? -15.188 -3.104 3.485 1.00 91.88 80 SER A N 1
ATOM 662 C CA . SER A 1 80 ? -14.917 -4.500 3.118 1.00 91.88 80 SER A CA 1
ATOM 663 C C . SER A 1 80 ? -15.206 -5.490 4.252 1.00 91.88 80 SER A C 1
ATOM 665 O O . SER A 1 80 ? -15.513 -6.641 3.959 1.00 91.88 80 SER A O 1
ATOM 667 N N . ASN A 1 81 ? -15.204 -5.039 5.514 1.00 90.88 81 ASN A N 1
ATOM 668 C CA . ASN A 1 81 ? -15.497 -5.873 6.682 1.00 90.88 81 ASN A CA 1
ATOM 669 C C . ASN A 1 81 ? -17.003 -6.052 6.950 1.00 90.88 81 ASN A C 1
ATOM 671 O O . ASN A 1 81 ? -17.469 -7.174 7.091 1.00 90.88 81 ASN A O 1
ATOM 675 N N . CYS A 1 82 ? -17.785 -4.966 7.030 1.00 91.94 82 CYS A N 1
ATOM 676 C CA . CYS A 1 82 ? -19.224 -5.066 7.332 1.00 91.94 82 CYS A CA 1
ATOM 677 C C . CYS A 1 82 ? -20.135 -5.000 6.101 1.00 91.94 82 CYS A C 1
ATOM 679 O O . CYS A 1 82 ? -21.346 -5.112 6.246 1.00 91.94 82 CYS A O 1
ATOM 681 N N . LYS A 1 83 ? -19.580 -4.765 4.906 1.00 91.19 83 LYS A N 1
ATOM 682 C CA . LYS A 1 83 ? -20.278 -4.627 3.611 1.00 91.19 83 LYS A CA 1
ATOM 683 C C . LYS A 1 83 ? -21.333 -3.509 3.533 1.00 91.19 83 LYS A C 1
ATOM 685 O O . LYS A 1 83 ? -21.934 -3.300 2.480 1.00 91.19 83 LYS A O 1
ATOM 690 N N . ILE A 1 84 ? -21.515 -2.727 4.598 1.00 88.19 84 ILE A N 1
ATOM 691 C CA . ILE A 1 84 ? -22.416 -1.571 4.628 1.00 88.19 84 ILE A CA 1
ATOM 692 C C . ILE A 1 84 ? -21.731 -0.376 3.956 1.00 88.19 84 ILE A C 1
ATOM 694 O O . ILE A 1 84 ? -20.567 -0.062 4.238 1.00 88.19 84 ILE A O 1
ATOM 698 N N . LYS A 1 85 ? -22.473 0.331 3.095 1.00 77.44 85 LYS A N 1
ATOM 699 C CA . LYS A 1 85 ? -22.041 1.621 2.552 1.00 77.44 85 LYS A CA 1
ATOM 700 C C . LYS A 1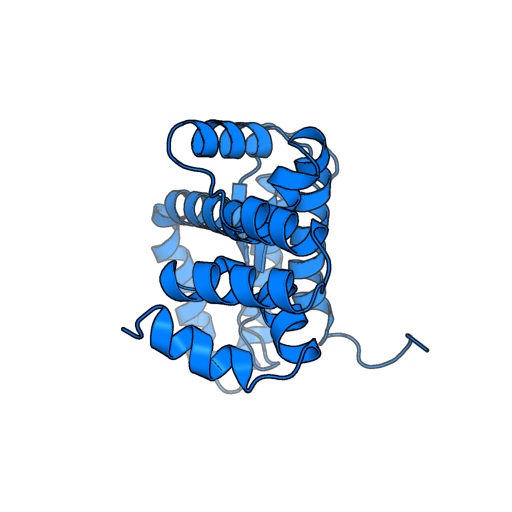 85 ? -22.121 2.670 3.658 1.00 77.44 85 LYS A C 1
ATOM 702 O O . LYS A 1 85 ?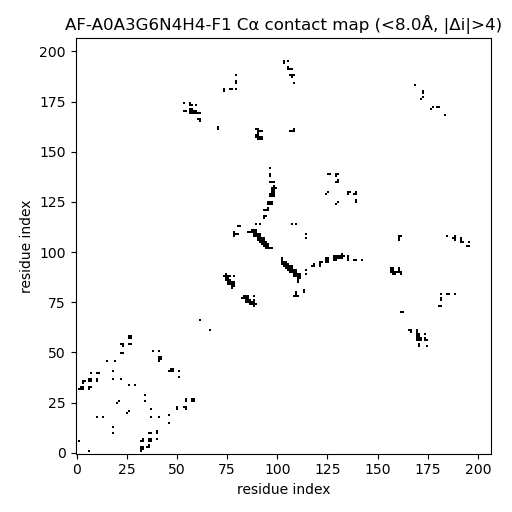 -23.203 3.138 3.998 1.00 77.44 85 LYS A O 1
ATOM 707 N N . LYS A 1 86 ? -20.974 3.014 4.241 1.00 73.94 86 LYS A N 1
ATOM 708 C CA . LYS A 1 86 ? -20.845 4.131 5.181 1.00 73.94 86 LYS A CA 1
ATOM 709 C C . LYS A 1 86 ? -19.874 5.134 4.578 1.00 73.94 86 LYS A C 1
ATOM 711 O O . LYS A 1 86 ? -18.736 4.782 4.291 1.00 73.94 86 LYS A O 1
ATOM 716 N N . ASN A 1 87 ? -20.323 6.374 4.408 1.00 68.44 87 ASN A N 1
ATOM 717 C CA . ASN A 1 87 ? -19.512 7.476 3.892 1.00 68.44 87 ASN A CA 1
ATOM 718 C C . ASN A 1 87 ? -18.497 7.923 4.952 1.00 68.44 87 ASN A C 1
ATOM 720 O O . ASN A 1 87 ? -18.704 8.957 5.579 1.00 68.44 87 ASN A O 1
ATOM 724 N N . ASN A 1 88 ? -17.472 7.114 5.238 1.00 87.50 88 ASN A N 1
ATOM 725 C CA . ASN A 1 88 ? -16.383 7.470 6.152 1.00 87.50 88 ASN A CA 1
ATOM 726 C C . ASN A 1 88 ? -15.295 6.380 6.233 1.00 87.50 88 ASN A C 1
ATOM 728 O O . ASN A 1 88 ? -14.898 6.001 7.341 1.00 87.50 88 ASN A O 1
ATOM 732 N N . ILE A 1 89 ? -14.849 5.800 5.112 1.00 94.69 89 ILE A N 1
ATOM 733 C CA . ILE A 1 89 ? -13.678 4.910 5.182 1.00 94.69 89 ILE A CA 1
ATOM 734 C C . ILE A 1 89 ? -12.472 5.730 5.659 1.00 94.69 89 ILE A C 1
ATOM 736 O O . ILE A 1 89 ? -12.225 6.832 5.168 1.00 94.69 89 ILE A O 1
ATOM 740 N N . LYS A 1 90 ? -11.731 5.204 6.634 1.00 95.62 90 LYS A N 1
ATOM 741 C CA . LYS A 1 90 ? -10.514 5.805 7.185 1.00 95.62 90 LYS A CA 1
ATOM 742 C C . LYS A 1 90 ? -9.391 4.780 7.238 1.00 95.62 90 LYS A C 1
ATOM 744 O O . LYS A 1 90 ? -9.643 3.577 7.275 1.00 95.62 90 LYS A O 1
ATOM 749 N N . GLY A 1 91 ? -8.161 5.280 7.277 1.00 95.75 91 GLY A N 1
ATOM 750 C CA . GLY A 1 91 ? -6.987 4.482 7.592 1.00 95.75 91 GLY A CA 1
ATOM 751 C C . GLY A 1 91 ? -6.908 4.216 9.091 1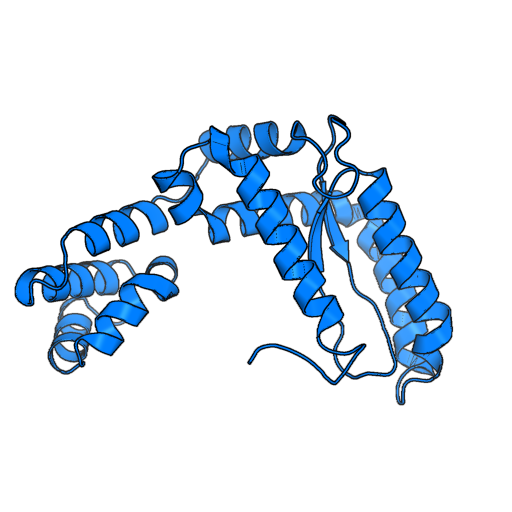.00 95.75 91 GLY A C 1
ATOM 752 O O . GLY A 1 91 ? -6.937 5.149 9.898 1.00 95.75 91 GLY A O 1
ATOM 753 N N . PHE A 1 92 ? -6.793 2.946 9.454 1.00 93.62 92 PHE A N 1
ATOM 754 C CA . PHE A 1 92 ? -6.607 2.465 10.811 1.00 93.62 92 PHE A CA 1
ATOM 755 C C . PHE A 1 92 ? -5.289 1.718 10.894 1.00 93.62 92 PHE A C 1
ATOM 757 O O . PHE A 1 92 ? -5.135 0.662 10.291 1.00 93.62 92 PHE A O 1
ATOM 764 N N . TYR A 1 93 ? -4.368 2.264 11.678 1.00 91.81 93 TYR A N 1
ATOM 765 C CA . TYR A 1 93 ? -3.224 1.514 12.162 1.00 91.81 93 TYR A CA 1
ATOM 766 C C . TYR A 1 93 ? -3.671 0.676 13.359 1.00 91.81 93 TYR A C 1
ATOM 768 O O . TYR A 1 93 ? -4.170 1.218 14.356 1.00 91.81 93 TYR A O 1
ATOM 776 N N . ILE A 1 94 ? -3.562 -0.636 13.214 1.00 89.25 94 ILE A N 1
ATOM 777 C CA . ILE A 1 94 ? -3.900 -1.638 14.215 1.00 89.25 94 ILE A CA 1
ATOM 778 C C . ILE A 1 94 ? -2.598 -2.303 14.637 1.00 89.25 94 ILE A C 1
ATOM 780 O O . ILE A 1 94 ? -1.821 -2.726 13.794 1.00 89.25 94 ILE A O 1
ATOM 784 N N . HIS A 1 95 ? -2.355 -2.356 15.940 1.00 86.25 95 HIS A N 1
ATOM 785 C CA . HIS A 1 95 ? -1.192 -3.018 16.515 1.00 86.25 95 HIS A CA 1
ATOM 786 C C . HIS A 1 95 ? -1.518 -3.470 17.934 1.00 86.25 95 HIS A C 1
ATOM 788 O O . HIS A 1 95 ? -2.401 -2.898 18.589 1.00 86.25 95 HIS A O 1
ATOM 794 N N . ASN A 1 96 ? -0.816 -4.492 18.410 1.00 80.94 96 ASN A N 1
ATOM 795 C CA . ASN A 1 96 ? -0.943 -5.003 19.768 1.00 80.94 96 ASN A CA 1
ATOM 796 C C . ASN A 1 96 ? 0.423 -5.316 20.387 1.00 80.94 96 ASN A C 1
ATOM 798 O O . ASN A 1 96 ? 1.439 -5.420 19.700 1.00 80.94 96 ASN A O 1
ATOM 802 N N . CYS A 1 97 ? 0.426 -5.460 21.708 1.00 74.12 97 CYS A N 1
ATOM 803 C CA . CYS A 1 97 ? 1.539 -6.008 22.466 1.00 74.12 97 CYS A CA 1
ATOM 804 C C . CYS A 1 97 ? 1.105 -7.379 22.999 1.00 74.12 97 CYS A C 1
ATOM 806 O O . CYS A 1 97 ? 0.214 -7.448 23.840 1.00 74.12 97 CYS A O 1
ATOM 808 N N . SER A 1 98 ? 1.676 -8.474 22.492 1.00 68.81 98 SER A N 1
ATOM 809 C CA . SER A 1 98 ? 1.326 -9.836 22.927 1.00 68.81 98 SER A CA 1
ATOM 810 C C . SER A 1 98 ? 2.564 -10.721 23.127 1.00 68.81 98 SER A C 1
ATOM 812 O O . SER A 1 98 ? 3.694 -10.315 22.844 1.00 68.81 98 SER A O 1
ATOM 814 N N . LEU A 1 99 ? 2.342 -11.910 23.698 1.00 58.94 99 LEU A N 1
ATOM 815 C CA . LEU A 1 99 ? 3.364 -12.871 24.129 1.00 58.94 99 LEU A CA 1
ATOM 816 C C . LEU A 1 99 ? 4.224 -13.411 22.984 1.00 58.94 99 LEU A C 1
ATOM 818 O O . LEU A 1 99 ? 5.423 -13.625 23.150 1.00 58.94 99 LEU A O 1
ATOM 822 N N . THR A 1 100 ? 3.601 -13.620 21.827 1.00 54.72 100 THR A N 1
ATOM 823 C CA . THR A 1 100 ? 4.239 -14.118 20.611 1.00 54.72 100 THR A CA 1
ATOM 824 C C . THR A 1 100 ? 4.962 -12.951 19.944 1.00 54.72 100 THR A C 1
ATOM 826 O O . THR A 1 100 ? 4.334 -12.008 19.463 1.00 54.72 100 THR A O 1
ATOM 829 N N . HIS A 1 101 ? 6.292 -12.959 19.997 1.00 44.69 101 HIS A N 1
ATOM 830 C CA . HIS A 1 101 ? 7.155 -11.912 19.456 1.00 44.69 101 HIS A CA 1
ATOM 831 C C . HIS A 1 101 ? 6.890 -11.605 17.973 1.00 44.69 101 HIS A C 1
ATOM 833 O O . HIS A 1 101 ? 7.418 -12.258 17.087 1.00 44.69 101 HIS A O 1
ATOM 839 N N . ASN A 1 102 ? 6.119 -10.550 17.731 1.00 48.34 102 ASN A N 1
ATOM 840 C CA . ASN A 1 102 ? 6.395 -9.402 16.865 1.00 48.34 102 ASN A CA 1
ATOM 841 C C . ASN A 1 102 ? 5.180 -8.475 17.018 1.00 48.34 102 ASN A C 1
ATOM 843 O O . ASN A 1 102 ? 4.056 -8.976 16.975 1.00 48.34 102 ASN A O 1
ATOM 847 N N . PRO A 1 103 ? 5.339 -7.156 17.237 1.00 52.28 103 PRO A N 1
ATOM 848 C CA . PRO A 1 103 ? 4.200 -6.248 17.153 1.00 52.28 103 PRO A CA 1
ATOM 849 C C . PRO A 1 103 ? 3.576 -6.415 15.762 1.00 52.28 103 PRO A C 1
ATOM 851 O O . PRO A 1 103 ? 4.179 -6.064 14.749 1.00 52.28 103 PRO A O 1
ATOM 854 N N . LYS A 1 104 ? 2.405 -7.057 15.707 1.00 65.12 104 LYS A N 1
ATOM 855 C CA . LYS A 1 104 ? 1.676 -7.296 14.462 1.00 65.12 104 LYS A CA 1
ATOM 856 C C . LYS A 1 104 ? 0.999 -5.988 14.096 1.00 65.12 104 LYS A C 1
ATOM 858 O O . LYS A 1 104 ? 0.048 -5.577 14.755 1.00 65.12 104 LYS A O 1
ATOM 863 N N . GLU A 1 105 ? 1.548 -5.311 13.100 1.00 83.06 105 GLU A N 1
ATOM 864 C CA . GLU A 1 105 ? 1.067 -4.019 12.630 1.00 83.06 105 GLU A CA 1
ATOM 865 C C . GLU A 1 105 ? 0.283 -4.201 11.333 1.00 83.06 105 GLU A C 1
ATOM 867 O O . GLU A 1 105 ? 0.782 -4.784 10.372 1.00 83.06 105 GLU A O 1
ATOM 872 N N . ALA A 1 106 ? -0.939 -3.680 11.295 1.00 88.75 106 ALA A N 1
ATOM 873 C CA . ALA A 1 106 ? -1.802 -3.723 10.128 1.00 88.75 106 ALA A CA 1
ATOM 874 C C . ALA A 1 106 ? -2.321 -2.324 9.792 1.00 88.75 106 ALA A C 1
ATOM 876 O O . ALA A 1 106 ? -2.854 -1.605 10.643 1.00 88.75 106 ALA A O 1
ATOM 877 N N . ASN A 1 107 ? -2.201 -1.951 8.519 1.00 93.38 107 ASN A N 1
ATOM 878 C CA . ASN A 1 107 ? -2.740 -0.708 7.974 1.00 93.38 107 ASN A CA 1
ATOM 879 C C . ASN A 1 107 ? -4.021 -1.005 7.196 1.00 93.38 107 ASN A C 1
ATOM 881 O O . ASN A 1 107 ? -3.977 -1.397 6.030 1.00 93.38 107 ASN A O 1
ATOM 885 N N . LEU A 1 108 ? -5.172 -0.809 7.836 1.00 94.50 108 LEU A N 1
ATOM 886 C CA . LEU A 1 108 ? -6.479 -1.171 7.288 1.00 94.50 108 LEU A CA 1
ATOM 887 C C . LEU A 1 108 ? -7.258 0.053 6.804 1.00 94.50 108 LEU A C 1
ATOM 889 O O . LEU A 1 108 ? -7.219 1.116 7.420 1.00 94.50 108 LEU A O 1
ATOM 893 N N . LEU A 1 109 ? -8.042 -0.116 5.742 1.00 96.06 109 LEU A N 1
ATOM 894 C CA . LEU A 1 109 ? -9.000 0.879 5.256 1.00 96.06 109 LEU A CA 1
ATOM 895 C C . LEU A 1 109 ? -10.424 0.425 5.587 1.00 96.06 109 LEU A C 1
ATOM 897 O O . LEU A 1 109 ? -11.001 -0.405 4.887 1.00 96.06 109 LEU A O 1
ATOM 901 N N . LEU A 1 110 ? -11.000 0.946 6.670 1.00 95.19 110 LEU A N 1
ATOM 902 C CA . LEU A 1 110 ? -12.286 0.485 7.208 1.00 95.19 110 LEU A CA 1
ATOM 903 C C . LEU A 1 110 ? -13.220 1.649 7.529 1.00 95.19 110 LEU A C 1
ATOM 905 O O . LEU A 1 110 ? -12.789 2.791 7.666 1.00 95.19 110 LEU A O 1
ATOM 909 N N . CYS A 1 111 ? -14.514 1.366 7.698 1.00 94.94 111 CYS A N 1
ATOM 910 C CA . CYS A 1 111 ? -15.415 2.345 8.304 1.00 94.94 111 CYS A CA 1
ATOM 911 C C . CYS A 1 111 ? -15.084 2.535 9.791 1.00 94.94 111 CYS A C 1
ATOM 913 O O . CYS A 1 111 ? -14.536 1.640 10.440 1.00 94.94 111 CYS A O 1
ATOM 915 N N . GLU A 1 112 ? -15.471 3.688 10.338 1.00 92.31 112 GLU A N 1
ATOM 916 C CA . GLU A 1 112 ? -15.172 4.088 11.718 1.00 92.31 112 GLU A CA 1
ATOM 917 C C . GLU A 1 112 ? -15.496 3.012 12.766 1.00 92.31 112 GLU A C 1
ATOM 919 O O . GLU A 1 112 ? -14.685 2.729 13.644 1.00 92.31 112 GLU A O 1
ATOM 924 N N . GLU A 1 113 ? -16.677 2.403 12.674 1.00 92.31 113 GLU A N 1
ATOM 925 C CA . GLU A 1 113 ? -17.131 1.389 13.630 1.00 92.31 113 GLU A CA 1
ATOM 926 C C . GLU A 1 113 ? -16.293 0.112 13.559 1.00 92.31 113 G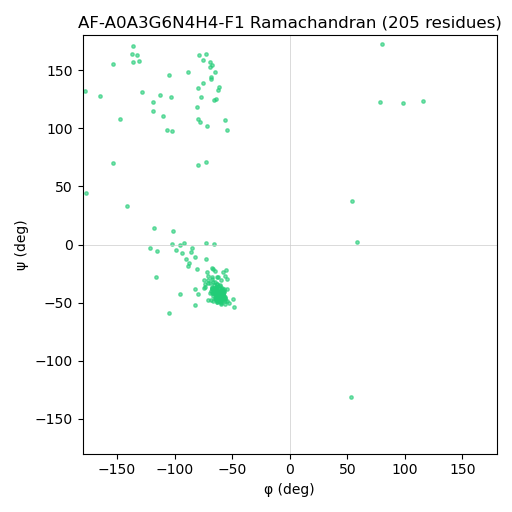LU A C 1
ATOM 928 O O . GLU A 1 113 ? -15.881 -0.414 14.592 1.00 92.31 113 GLU A O 1
ATOM 933 N N . CYS A 1 114 ? -16.004 -0.370 12.345 1.00 93.00 114 CYS A N 1
ATOM 934 C CA . CYS A 1 114 ? -15.176 -1.559 12.160 1.00 93.00 114 CYS A CA 1
ATOM 935 C C . CYS A 1 114 ? -13.752 -1.298 12.657 1.00 93.00 114 CYS A C 1
ATOM 937 O O . CYS A 1 114 ? -13.231 -2.088 13.438 1.00 93.00 114 CYS A O 1
ATOM 939 N N . GLY A 1 115 ? -13.154 -0.165 12.279 1.00 91.69 115 GLY A N 1
ATOM 940 C CA . GLY A 1 115 ? -11.812 0.208 12.725 1.00 91.69 115 GLY A CA 1
ATOM 941 C C . GLY A 1 115 ? -11.702 0.337 14.247 1.00 91.69 115 GLY A C 1
ATOM 942 O O . GLY A 1 115 ? -10.765 -0.191 14.846 1.00 91.69 115 GLY A O 1
ATOM 943 N N . LYS A 1 116 ? -12.696 0.953 14.905 1.00 91.38 116 LYS A N 1
ATOM 944 C CA . LYS A 1 116 ? -12.777 1.003 16.377 1.00 91.38 116 LYS A CA 1
ATOM 945 C C . LYS A 1 116 ? -12.903 -0.383 17.001 1.00 91.38 116 LYS A C 1
ATOM 947 O O . LYS A 1 116 ? -12.236 -0.651 17.995 1.00 91.38 116 LYS A O 1
ATOM 952 N N . LYS A 1 117 ? -13.713 -1.272 16.418 1.00 91.31 117 LYS A N 1
ATOM 953 C CA . LYS A 1 117 ? -13.869 -2.651 16.901 1.00 91.31 117 LYS A CA 1
ATOM 954 C C . LYS A 1 117 ? -12.543 -3.417 16.851 1.00 91.31 117 LYS A C 1
ATOM 956 O O . LYS A 1 117 ? -12.173 -4.030 17.849 1.00 91.31 117 LYS A O 1
ATOM 961 N N . PHE A 1 118 ? -11.807 -3.332 15.740 1.00 89.75 118 PHE A N 1
ATOM 962 C CA . PHE A 1 118 ? -10.475 -3.941 15.613 1.00 89.75 118 PHE A CA 1
ATOM 963 C C . PHE A 1 118 ? -9.478 -3.364 16.619 1.00 89.75 118 PHE A C 1
ATOM 965 O O . PHE A 1 118 ? -8.750 -4.115 17.267 1.00 89.75 118 PHE A O 1
ATOM 972 N N . ARG A 1 119 ? -9.471 -2.042 16.803 1.00 88.81 119 ARG A N 1
ATOM 973 C CA . ARG A 1 119 ? -8.583 -1.393 17.772 1.00 88.81 119 ARG A CA 1
ATOM 974 C C . ARG A 1 119 ? -8.888 -1.823 19.206 1.00 88.81 119 ARG A C 1
ATOM 976 O O . ARG A 1 119 ? -7.980 -2.235 19.915 1.00 88.81 119 ARG A O 1
ATOM 983 N N . ASN A 1 120 ? -10.159 -1.814 19.603 1.00 88.44 120 ASN A N 1
ATOM 984 C CA . ASN A 1 120 ? -10.578 -2.240 20.939 1.00 88.44 120 ASN A CA 1
ATOM 985 C C . ASN A 1 120 ? -10.243 -3.713 21.200 1.00 88.44 120 ASN A C 1
ATOM 987 O O . ASN A 1 120 ? -9.778 -4.041 22.286 1.00 88.44 120 ASN A O 1
ATOM 991 N N . LYS A 1 121 ? -10.420 -4.594 20.204 1.00 87.31 121 LYS A N 1
ATOM 992 C CA . LYS A 1 121 ? -9.990 -5.997 20.307 1.00 87.31 121 LYS A CA 1
ATOM 993 C C . LYS A 1 121 ? -8.495 -6.085 20.639 1.00 87.31 121 LYS A C 1
ATOM 995 O O . LYS A 1 121 ? -8.114 -6.802 21.557 1.00 87.31 121 LYS A O 1
ATOM 1000 N N . ASN A 1 122 ? -7.661 -5.320 19.939 1.00 84.69 122 ASN A N 1
ATOM 1001 C CA . ASN A 1 122 ? -6.213 -5.310 20.151 1.00 84.69 122 ASN A CA 1
ATOM 1002 C C . ASN A 1 122 ? -5.789 -4.645 21.471 1.00 84.69 122 ASN A C 1
ATOM 1004 O O . ASN A 1 122 ? -4.824 -5.093 22.092 1.00 84.69 122 ASN A O 1
ATOM 1008 N N . TYR A 1 123 ? -6.542 -3.657 21.961 1.00 86.62 123 TYR A N 1
ATOM 1009 C CA . TYR A 1 123 ? -6.374 -3.124 23.315 1.00 86.62 123 TYR A CA 1
ATOM 1010 C C . TYR A 1 123 ? -6.647 -4.184 24.380 1.00 86.62 123 TYR A C 1
ATOM 1012 O O . TYR A 1 123 ? -5.849 -4.329 25.299 1.00 86.62 123 TYR A O 1
ATOM 1020 N N . ILE A 1 124 ? -7.734 -4.952 24.245 1.00 85.25 124 ILE A N 1
ATOM 1021 C CA . ILE A 1 124 ? -8.074 -6.029 25.187 1.00 85.25 124 ILE A CA 1
ATOM 1022 C C . ILE A 1 124 ? -6.984 -7.100 25.182 1.00 85.25 124 ILE A C 1
ATOM 1024 O O . ILE A 1 124 ? -6.540 -7.515 26.250 1.00 85.25 124 ILE A O 1
ATOM 1028 N N . ILE A 1 125 ? -6.508 -7.507 24.001 1.00 83.44 125 ILE A N 1
ATOM 1029 C CA . ILE A 1 125 ? -5.398 -8.463 23.876 1.00 83.44 125 ILE A CA 1
ATOM 1030 C C . ILE A 1 125 ? -4.156 -7.926 24.592 1.00 83.44 125 ILE A C 1
ATOM 1032 O O . ILE A 1 125 ? -3.576 -8.627 25.415 1.00 83.44 125 ILE A O 1
ATOM 1036 N N . SER A 1 126 ? -3.795 -6.664 24.355 1.00 83.19 126 SER A N 1
ATOM 1037 C CA . SER A 1 126 ? -2.617 -6.055 24.985 1.00 83.19 126 SER A CA 1
ATOM 1038 C C . SER A 1 126 ? -2.767 -5.927 26.505 1.00 83.19 126 SER A C 1
ATOM 1040 O O . SER A 1 126 ? -1.818 -6.174 27.241 1.00 83.19 126 SER A O 1
ATOM 1042 N N . ALA A 1 127 ? -3.969 -5.611 26.995 1.00 84.06 127 ALA A N 1
ATOM 1043 C CA . ALA A 1 127 ? -4.265 -5.498 28.423 1.00 84.06 127 ALA A CA 1
ATOM 1044 C C . ALA A 1 127 ? -4.295 -6.844 29.162 1.00 84.06 127 ALA A C 1
ATOM 1046 O O . ALA A 1 127 ? -4.122 -6.855 30.376 1.00 84.06 127 ALA A O 1
ATOM 1047 N N . THR A 1 128 ? -4.544 -7.956 28.465 1.00 83.44 128 THR A N 1
ATOM 1048 C CA . THR A 1 128 ? -4.692 -9.292 29.071 1.00 83.44 128 THR A CA 1
ATOM 1049 C C . THR A 1 128 ? -3.454 -10.151 28.831 1.00 83.44 128 THR A C 1
ATOM 1051 O O . THR A 1 128 ? -2.774 -10.543 29.775 1.00 83.44 128 THR A O 1
ATOM 1054 N N . TRP A 1 129 ? -3.111 -10.380 27.565 1.00 78.69 129 TRP A N 1
ATOM 1055 C CA . TRP A 1 129 ? -2.009 -11.242 27.133 1.00 78.69 129 TRP A CA 1
ATOM 1056 C C . TRP A 1 129 ? -0.671 -10.514 27.021 1.00 78.69 129 TRP A C 1
ATOM 1058 O O . TRP A 1 129 ? 0.377 -11.158 27.015 1.00 78.69 129 TRP A O 1
ATOM 1068 N N . GLY A 1 130 ? -0.676 -9.182 26.949 1.00 78.12 130 GLY A N 1
ATOM 1069 C CA . GLY A 1 130 ? 0.559 -8.406 26.856 1.00 78.12 130 GLY A CA 1
ATOM 1070 C C . GLY A 1 130 ? 1.423 -8.503 28.115 1.00 78.12 130 GLY A C 1
ATOM 1071 O O . GLY A 1 130 ? 2.643 -8.568 28.004 1.00 78.12 130 GLY A O 1
ATOM 1072 N N . TRP A 1 131 ? 0.817 -8.598 29.306 1.00 76.81 131 TRP A N 1
ATOM 1073 C CA . TRP A 1 131 ? 1.544 -8.739 30.579 1.00 76.81 131 TRP A CA 1
ATOM 1074 C C . TRP A 1 131 ? 2.275 -10.065 30.723 1.00 76.81 131 TRP A C 1
ATOM 1076 O O . TRP A 1 131 ? 3.302 -10.125 31.389 1.00 76.81 131 TRP A O 1
ATOM 1086 N N . LEU A 1 132 ? 1.752 -11.112 30.088 1.00 73.12 132 LEU A N 1
ATOM 1087 C CA . LEU A 1 132 ? 2.353 -12.439 30.111 1.00 73.12 132 LEU A CA 1
ATOM 1088 C C . LEU A 1 132 ? 3.639 -12.496 29.247 1.00 73.12 132 LEU A C 1
ATOM 1090 O O . LEU A 1 132 ? 4.407 -13.450 29.340 1.00 73.12 132 LEU A O 1
ATOM 1094 N N . SER A 1 133 ? 3.901 -11.483 28.409 1.00 70.81 133 SER A N 1
ATOM 1095 C CA . SER A 1 133 ? 5.143 -11.353 27.633 1.00 70.81 133 SER A CA 1
ATOM 1096 C C . SER A 1 133 ? 6.362 -11.1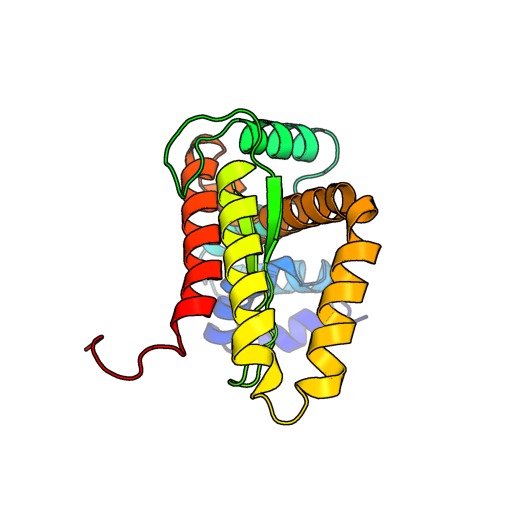47 28.540 1.00 70.81 133 SER A C 1
ATOM 1098 O O . SER A 1 133 ? 6.281 -10.448 29.549 1.00 70.81 133 SER A O 1
ATOM 1100 N N . SER A 1 134 ? 7.536 -11.643 28.127 1.00 67.75 134 SER A N 1
ATOM 1101 C CA . SER A 1 134 ? 8.813 -11.481 28.852 1.00 67.75 134 SER A CA 1
ATOM 1102 C C . SER A 1 134 ? 9.192 -10.020 29.144 1.00 67.75 134 SER A C 1
ATOM 1104 O O . SER A 1 134 ? 9.951 -9.750 30.070 1.00 67.75 134 SER A O 1
ATOM 1106 N N . LYS A 1 135 ? 8.643 -9.066 28.379 1.00 70.88 135 LYS A N 1
ATOM 1107 C CA . LYS A 1 135 ? 8.808 -7.612 28.570 1.00 70.88 135 LYS A CA 1
ATOM 1108 C C . LYS A 1 135 ? 7.485 -6.885 28.867 1.00 70.88 135 LYS A C 1
ATOM 1110 O O . LYS A 1 135 ? 7.419 -5.658 28.784 1.00 70.88 135 LYS A O 1
ATOM 1115 N N . GLY A 1 136 ? 6.426 -7.624 29.197 1.00 70.69 136 GLY A N 1
ATOM 1116 C CA . GLY A 1 136 ? 5.054 -7.125 29.312 1.00 70.69 136 GLY A CA 1
ATOM 1117 C C . GLY A 1 136 ? 4.885 -5.999 30.329 1.00 70.69 136 GLY A C 1
ATOM 1118 O O . GLY A 1 136 ? 4.238 -4.999 30.030 1.00 70.69 136 GLY A O 1
ATOM 1119 N N . PHE A 1 137 ? 5.549 -6.111 31.484 1.00 74.88 137 PHE A N 1
ATOM 1120 C CA . PHE A 1 137 ? 5.442 -5.127 32.567 1.00 74.88 137 PHE A CA 1
ATOM 1121 C C . PHE A 1 137 ? 5.873 -3.706 32.165 1.00 74.88 137 PHE A C 1
ATOM 1123 O O . PHE A 1 137 ? 5.320 -2.732 32.665 1.00 74.88 137 PHE A O 1
ATOM 1130 N N . ILE A 1 138 ? 6.823 -3.575 31.233 1.00 78.50 138 ILE A N 1
ATOM 1131 C CA . ILE A 1 138 ? 7.297 -2.276 30.729 1.00 78.50 138 ILE A CA 1
ATOM 1132 C C . ILE A 1 138 ? 6.554 -1.892 29.443 1.00 78.50 138 ILE A C 1
ATOM 1134 O O . ILE A 1 138 ? 6.140 -0.745 29.267 1.00 78.50 138 ILE A O 1
ATOM 1138 N N . ASN A 1 139 ? 6.357 -2.854 28.540 1.00 79.06 139 ASN A N 1
ATOM 1139 C CA . ASN A 1 139 ? 5.830 -2.579 27.206 1.00 79.06 139 ASN A CA 1
ATOM 1140 C C . ASN A 1 139 ? 4.335 -2.251 27.202 1.00 79.06 139 ASN A C 1
ATOM 1142 O O . ASN A 1 139 ? 3.905 -1.408 26.416 1.00 79.06 139 ASN A O 1
ATOM 1146 N N . VAL A 1 140 ? 3.539 -2.893 28.061 1.00 83.12 140 VAL A N 1
ATOM 1147 C CA . VAL A 1 140 ? 2.081 -2.703 28.081 1.00 83.12 140 VAL A CA 1
ATOM 1148 C C . VAL A 1 140 ? 1.708 -1.293 28.559 1.00 83.12 140 VAL A C 1
ATOM 1150 O O . VAL A 1 140 ? 0.944 -0.628 27.854 1.00 83.12 140 VAL A O 1
ATOM 1153 N N . PRO A 1 141 ? 2.269 -0.755 29.666 1.00 84.44 141 PRO A N 1
ATOM 1154 C CA . PRO A 1 141 ? 2.050 0.646 30.026 1.00 84.44 141 PRO A CA 1
ATOM 1155 C C . PRO A 1 141 ? 2.489 1.621 28.926 1.00 84.44 141 PRO A C 1
ATOM 1157 O O . PRO A 1 141 ? 1.750 2.547 28.593 1.00 84.44 141 PRO A O 1
ATOM 1160 N N . PHE A 1 142 ? 3.659 1.393 28.316 1.00 85.19 142 PHE A N 1
ATOM 1161 C CA . PHE A 1 142 ? 4.177 2.257 27.251 1.00 85.19 142 PHE A CA 1
ATOM 1162 C C . PHE A 1 142 ? 3.289 2.247 25.997 1.00 85.19 142 PHE A C 1
ATOM 1164 O O . PHE A 1 142 ? 3.046 3.296 25.401 1.00 85.19 142 PHE A O 1
ATOM 1171 N N . TYR A 1 143 ? 2.741 1.085 25.632 1.00 85.31 143 TYR A N 1
ATOM 1172 C CA . TYR A 1 143 ? 1.768 0.938 24.550 1.00 85.31 143 TYR A CA 1
ATOM 1173 C C . TYR A 1 143 ? 0.540 1.833 24.764 1.00 85.31 143 TYR A C 1
ATOM 1175 O O . TYR A 1 143 ? 0.183 2.620 23.886 1.00 85.31 143 TYR A O 1
ATOM 1183 N N . PHE A 1 144 ? -0.077 1.773 25.948 1.00 86.31 144 PHE A N 1
ATOM 1184 C CA . PHE A 1 144 ? -1.265 2.580 26.238 1.00 86.31 144 PHE A CA 1
ATOM 1185 C C . PHE A 1 144 ? -0.959 4.078 26.304 1.00 86.31 144 PHE A C 1
ATOM 1187 O O . PHE A 1 144 ? -1.753 4.879 25.809 1.00 86.31 144 PHE A O 1
ATOM 1194 N N . LEU A 1 145 ? 0.199 4.466 26.848 1.00 86.56 145 LEU A N 1
ATOM 1195 C CA . LEU A 1 145 ? 0.647 5.861 26.831 1.00 86.56 145 LEU A CA 1
ATOM 1196 C C . LEU A 1 145 ? 0.789 6.377 25.395 1.00 86.56 145 LEU A C 1
ATOM 1198 O O . LEU A 1 145 ? 0.219 7.417 25.056 1.00 86.56 145 LEU A O 1
ATOM 1202 N N . ASN A 1 146 ? 1.473 5.628 24.528 1.00 84.69 146 ASN A N 1
ATOM 1203 C CA . ASN A 1 146 ? 1.621 5.992 23.119 1.00 84.69 146 ASN A CA 1
ATOM 1204 C C . ASN A 1 146 ? 0.270 6.119 22.415 1.00 84.69 146 ASN A C 1
ATOM 1206 O O . ASN A 1 146 ? 0.071 7.048 21.634 1.00 84.69 146 ASN A O 1
ATOM 1210 N N . GLU A 1 147 ? -0.689 5.245 22.715 1.00 86.44 147 GLU A N 1
ATOM 1211 C CA . GLU A 1 147 ? -2.024 5.322 22.126 1.00 86.44 147 GLU A CA 1
ATOM 1212 C C . GLU A 1 147 ? -2.784 6.595 22.491 1.00 86.44 147 GLU A C 1
ATOM 1214 O O . GLU A 1 147 ? -3.512 7.130 21.646 1.00 86.44 147 GLU A O 1
ATOM 1219 N N . VAL A 1 148 ? -2.587 7.109 23.707 1.00 86.62 148 VAL A N 1
ATOM 1220 C CA . VAL A 1 148 ? -3.138 8.398 24.142 1.00 86.62 148 VAL A CA 1
ATOM 1221 C C . VAL A 1 148 ? -2.427 9.554 23.434 1.00 86.62 148 VAL A C 1
ATOM 1223 O O . VAL A 1 148 ? -3.093 10.415 22.854 1.00 86.62 148 VAL A O 1
ATOM 1226 N N . PHE A 1 149 ? -1.091 9.548 23.391 1.00 87.50 149 PHE A N 1
ATOM 1227 C CA . PHE A 1 149 ? -0.314 10.586 22.699 1.00 87.50 149 PHE A CA 1
ATOM 1228 C C . PHE A 1 149 ? -0.571 10.624 21.184 1.00 87.50 149 PHE A C 1
ATOM 1230 O O . PHE A 1 149 ? -0.498 11.687 20.566 1.00 87.50 149 PHE A O 1
ATOM 1237 N N . ASN A 1 150 ? -0.945 9.493 20.581 1.00 86.12 150 ASN A N 1
ATOM 1238 C CA . ASN A 1 150 ? -1.214 9.381 19.149 1.00 86.12 150 ASN A CA 1
ATOM 1239 C C . ASN A 1 150 ? -2.626 9.827 18.731 1.00 86.12 150 ASN A C 1
ATOM 1241 O O . ASN A 1 150 ? -2.873 10.007 17.536 1.00 86.12 150 ASN A O 1
ATOM 1245 N N . ILE A 1 151 ? -3.555 10.060 19.670 1.00 86.25 151 ILE A N 1
ATOM 1246 C CA . ILE A 1 151 ? -4.922 10.546 19.384 1.00 86.25 151 ILE A CA 1
ATOM 1247 C C . ILE A 1 151 ? -4.952 11.757 18.429 1.00 86.25 151 ILE A C 1
ATOM 1249 O O . ILE A 1 151 ? -5.637 11.661 17.401 1.00 86.25 151 ILE A O 1
ATOM 1253 N N . PRO A 1 152 ? -4.233 12.869 18.691 1.00 87.56 152 PRO A N 1
ATOM 1254 C CA . PRO A 1 152 ? -4.235 14.034 17.800 1.00 87.56 152 PRO A CA 1
ATOM 1255 C C . PRO A 1 152 ? -3.689 13.721 16.399 1.00 87.56 152 PRO A C 1
ATOM 1257 O O . PRO A 1 152 ? -4.122 14.316 15.410 1.00 87.56 152 PRO A O 1
ATOM 1260 N N . PHE A 1 153 ? -2.794 12.738 16.278 1.00 88.44 153 PHE A N 1
ATOM 1261 C CA . PHE A 1 153 ? -2.157 12.365 15.015 1.00 88.44 153 PHE A CA 1
ATOM 1262 C C . PHE A 1 153 ? -2.973 11.371 14.176 1.00 88.44 153 PHE A C 1
ATOM 1264 O O . PHE A 1 153 ? -2.632 11.145 13.013 1.00 88.44 153 PHE A O 1
ATOM 1271 N N . ARG A 1 154 ? -4.094 10.837 14.687 1.00 88.25 154 ARG A N 1
ATOM 1272 C CA . ARG A 1 154 ? -4.930 9.837 13.986 1.00 88.25 154 ARG A CA 1
ATOM 1273 C C . ARG A 1 154 ? -5.382 10.285 12.595 1.00 88.25 154 ARG A C 1
ATOM 1275 O O . ARG A 1 154 ? -5.394 9.480 11.669 1.00 88.25 154 ARG A O 1
ATOM 1282 N N . LYS A 1 155 ? -5.719 11.569 12.412 1.00 91.56 155 LYS A N 1
ATOM 1283 C CA . LYS A 1 155 ? -6.088 12.110 11.088 1.00 91.56 155 LYS A CA 1
ATOM 1284 C C . LYS A 1 155 ? -4.909 12.052 10.109 1.00 91.56 155 LYS A C 1
ATOM 1286 O O . LYS A 1 155 ? -5.066 11.579 8.988 1.00 91.56 155 LYS A O 1
ATOM 1291 N N . LYS A 1 156 ? -3.723 12.485 10.551 1.00 93.31 156 LYS A N 1
ATOM 1292 C CA . LYS A 1 156 ? -2.487 12.459 9.753 1.00 93.31 156 LYS A CA 1
ATOM 1293 C C . LYS A 1 156 ? -2.067 11.024 9.421 1.00 93.31 156 LYS A C 1
ATOM 1295 O O . LYS A 1 156 ? -1.682 10.757 8.288 1.00 93.31 156 LYS A O 1
ATOM 1300 N N . GLN A 1 157 ? -2.192 10.107 10.378 1.00 93.12 157 GLN A N 1
ATOM 1301 C CA . GLN A 1 157 ? -1.912 8.684 10.186 1.00 93.12 157 GLN A CA 1
ATOM 1302 C C . GLN A 1 157 ? -2.884 8.046 9.188 1.00 93.12 157 GLN A C 1
ATOM 1304 O O . GLN A 1 157 ? -2.443 7.369 8.267 1.00 93.12 157 GLN A O 1
ATOM 1309 N N . SER A 1 158 ? -4.187 8.327 9.297 1.00 95.00 158 SER A N 1
ATOM 1310 C CA . SER A 1 158 ? -5.176 7.874 8.313 1.00 95.00 158 SER A CA 1
ATOM 1311 C C . SER A 1 158 ? -4.810 8.342 6.902 1.00 95.00 158 SER A C 1
ATOM 1313 O O . SER A 1 158 ? -4.798 7.542 5.975 1.00 95.00 158 SER A O 1
ATOM 1315 N N . GLU A 1 159 ? -4.487 9.626 6.722 1.00 95.56 159 GLU A N 1
ATOM 1316 C CA . GLU A 1 159 ? -4.073 10.160 5.416 1.00 95.56 159 GLU A CA 1
ATOM 1317 C C . GLU A 1 159 ? -2.774 9.523 4.898 1.00 95.56 159 GLU A C 1
ATOM 1319 O O . GLU A 1 159 ? -2.646 9.299 3.695 1.00 95.56 159 GLU A O 1
ATOM 1324 N N . LYS A 1 160 ? -1.826 9.197 5.785 1.00 96.06 160 LYS A N 1
ATOM 1325 C CA . LYS A 1 160 ? -0.612 8.453 5.429 1.00 96.06 160 LYS A CA 1
ATOM 1326 C C . LYS A 1 160 ? -0.957 7.057 4.896 1.00 96.06 160 LYS A C 1
ATOM 1328 O O . LYS A 1 160 ? -0.526 6.732 3.797 1.00 96.06 160 LYS A O 1
ATOM 1333 N N . ILE A 1 161 ? -1.814 6.310 5.596 1.00 96.62 161 ILE A N 1
ATOM 1334 C CA . ILE A 1 161 ? -2.269 4.971 5.182 1.00 96.62 161 ILE A CA 1
ATOM 1335 C C . ILE A 1 161 ? -2.945 5.012 3.807 1.00 96.62 161 ILE A C 1
ATOM 1337 O O . ILE A 1 161 ? -2.673 4.167 2.962 1.00 96.62 161 ILE A O 1
ATOM 1341 N N . PHE A 1 162 ? -3.785 6.018 3.537 1.00 97.06 162 PHE A N 1
ATOM 1342 C CA . PHE A 1 162 ? -4.372 6.197 2.204 1.00 97.06 162 PHE A CA 1
ATOM 1343 C C . PHE A 1 162 ? -3.312 6.392 1.118 1.00 97.06 162 PHE A C 1
ATOM 1345 O O . PHE A 1 162 ? -3.407 5.790 0.050 1.00 97.06 162 PHE A O 1
ATOM 1352 N N . LYS A 1 163 ? -2.323 7.257 1.368 1.00 96.50 163 LYS A N 1
ATOM 1353 C CA . LYS A 1 163 ? -1.251 7.534 0.405 1.00 96.50 163 LYS A CA 1
ATOM 1354 C C . LYS A 1 163 ? -0.401 6.295 0.149 1.00 96.50 163 LYS A C 1
ATOM 1356 O O . LYS A 1 163 ? -0.107 6.012 -1.007 1.00 96.50 163 LYS A O 1
ATOM 1361 N N . GLU A 1 164 ? -0.049 5.565 1.201 1.00 95.31 164 GLU A N 1
ATOM 1362 C CA . GLU A 1 164 ? 0.713 4.318 1.114 1.00 95.31 164 GLU A CA 1
ATOM 1363 C C . GLU A 1 164 ? -0.065 3.254 0.343 1.00 95.31 164 GLU A C 1
ATOM 1365 O O . GLU A 1 164 ? 0.448 2.750 -0.649 1.00 95.31 164 GLU A O 1
ATOM 1370 N N . PHE A 1 165 ? -1.339 3.022 0.678 1.00 96.44 165 PHE A N 1
ATOM 1371 C CA . PHE A 1 165 ? -2.204 2.099 -0.062 1.00 96.44 165 PHE A CA 1
ATOM 1372 C C . PHE A 1 165 ? -2.257 2.427 -1.562 1.00 96.44 165 PHE A C 1
ATOM 1374 O O . PHE A 1 165 ? -2.081 1.545 -2.404 1.00 96.44 165 PHE A O 1
ATOM 1381 N N . ILE A 1 166 ? -2.482 3.697 -1.918 1.00 96.19 166 ILE A N 1
ATOM 1382 C CA . ILE A 1 166 ? -2.554 4.130 -3.322 1.00 96.19 166 ILE A CA 1
ATO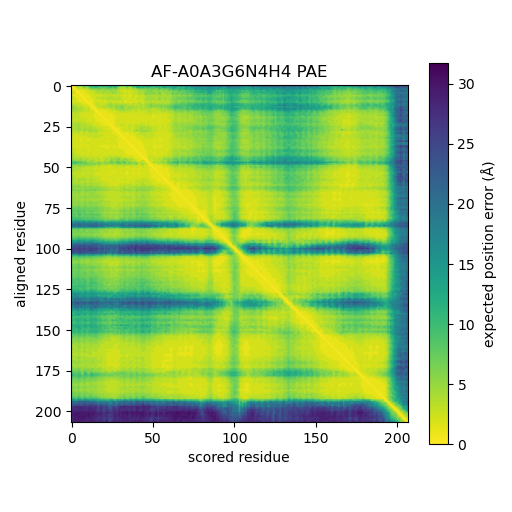M 1383 C C . ILE A 1 166 ? -1.200 3.948 -4.018 1.00 96.19 166 ILE A C 1
ATOM 1385 O O . ILE A 1 166 ? -1.148 3.488 -5.161 1.00 96.19 166 ILE A O 1
ATOM 1389 N N . PHE A 1 167 ? -0.103 4.289 -3.345 1.00 94.88 167 PHE A N 1
ATOM 1390 C CA . PHE A 1 167 ? 1.247 4.120 -3.871 1.00 94.88 167 PHE A CA 1
ATOM 1391 C C . PHE A 1 167 ? 1.580 2.638 -4.108 1.00 94.88 167 PHE A C 1
ATOM 1393 O O . PHE A 1 167 ? 2.011 2.251 -5.197 1.00 94.88 167 PHE A O 1
ATOM 1400 N N . GLU A 1 168 ? 1.309 1.774 -3.133 1.00 92.31 168 GLU A N 1
ATOM 1401 C CA . GLU A 1 168 ? 1.505 0.323 -3.217 1.00 92.31 168 GLU A CA 1
ATOM 1402 C C . GLU A 1 168 ? 0.667 -0.310 -4.331 1.00 92.31 168 GLU A C 1
ATOM 1404 O O . GLU A 1 168 ? 1.154 -1.179 -5.050 1.00 92.31 168 GLU A O 1
ATOM 1409 N N . ASN A 1 169 ? -0.533 0.208 -4.581 1.00 93.81 169 ASN A N 1
ATOM 1410 C CA . ASN A 1 169 ? -1.447 -0.345 -5.578 1.00 93.81 169 ASN A CA 1
ATOM 1411 C C . ASN A 1 169 ? -1.480 0.437 -6.901 1.00 93.81 169 ASN A C 1
ATOM 1413 O O . ASN A 1 169 ? -2.336 0.167 -7.740 1.00 93.81 169 ASN A O 1
ATOM 1417 N N . THR A 1 170 ? -0.553 1.375 -7.137 1.00 94.25 170 THR A N 1
ATOM 1418 C CA . THR A 1 170 ? -0.590 2.264 -8.319 1.00 94.25 170 THR A CA 1
ATOM 1419 C C . THR A 1 170 ? -0.705 1.491 -9.637 1.00 94.25 170 THR A C 1
ATOM 1421 O O . THR A 1 170 ? -1.612 1.779 -10.417 1.00 94.25 170 THR A O 1
ATOM 1424 N N . GLY A 1 171 ? 0.139 0.477 -9.863 1.00 91.69 171 GLY A N 1
ATOM 1425 C CA . GLY A 1 171 ? 0.107 -0.323 -11.097 1.00 91.69 171 GLY A CA 1
ATOM 1426 C C . GLY A 1 171 ? -1.232 -1.030 -11.318 1.00 91.69 171 GLY A C 1
ATOM 1427 O O . GLY A 1 171 ? -1.810 -0.940 -12.401 1.00 91.69 171 GLY A O 1
ATOM 1428 N N . LEU A 1 172 ? -1.786 -1.644 -10.266 1.00 91.56 172 LEU A N 1
ATOM 1429 C CA . LEU A 1 172 ? -3.090 -2.311 -10.321 1.00 91.56 172 LEU A CA 1
ATOM 1430 C C . LEU A 1 172 ? -4.225 -1.326 -10.605 1.00 91.56 172 LEU A C 1
ATOM 1432 O O . LEU A 1 172 ? -5.081 -1.611 -11.437 1.00 91.56 172 LEU A O 1
ATOM 1436 N N . ILE A 1 173 ? -4.226 -0.160 -9.956 1.00 93.94 173 ILE A N 1
ATOM 1437 C CA . ILE A 1 173 ? -5.268 0.858 -10.145 1.00 93.94 173 ILE A CA 1
ATOM 1438 C C . ILE A 1 173 ? -5.207 1.433 -11.566 1.00 93.94 173 ILE A C 1
ATOM 1440 O O . ILE A 1 173 ? -6.246 1.619 -12.197 1.00 93.94 173 ILE A O 1
ATOM 1444 N N . ARG A 1 174 ? -4.003 1.689 -12.092 1.00 93.06 174 ARG A N 1
ATOM 1445 C CA . ARG A 1 174 ? -3.806 2.183 -13.464 1.00 93.06 174 ARG A CA 1
ATOM 1446 C C . ARG A 1 174 ? -4.258 1.168 -14.512 1.00 93.06 174 ARG A C 1
ATOM 1448 O O . ARG A 1 174 ? -4.884 1.564 -15.486 1.00 93.06 174 ARG A O 1
ATOM 1455 N N . HIS A 1 175 ? -3.971 -0.116 -14.302 1.00 89.00 175 HIS A N 1
ATOM 1456 C CA . HIS A 1 175 ? -4.301 -1.171 -15.259 1.00 89.00 175 HIS A CA 1
ATOM 1457 C C . HIS A 1 175 ? -5.775 -1.607 -15.199 1.00 89.00 175 HIS A C 1
ATOM 1459 O O . HIS A 1 175 ? -6.400 -1.831 -16.230 1.00 89.00 175 HIS A O 1
ATOM 1465 N N . LEU A 1 176 ? -6.340 -1.765 -13.998 1.00 87.94 176 LEU A N 1
ATOM 1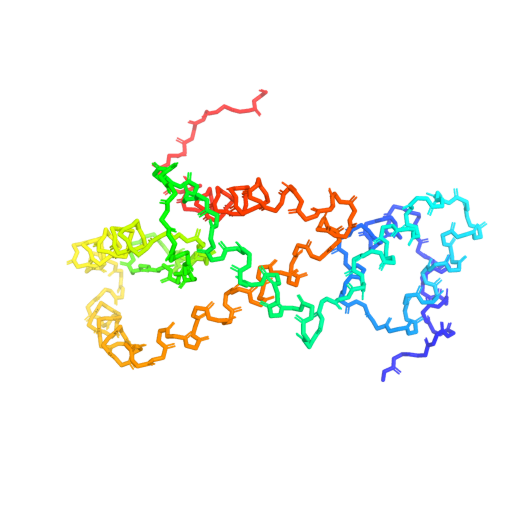466 C CA . LEU A 1 176 ? -7.713 -2.259 -13.808 1.00 87.94 176 LEU A CA 1
ATOM 1467 C C . LEU A 1 176 ? -8.768 -1.150 -13.844 1.00 87.94 176 LEU A C 1
ATOM 1469 O O . LEU A 1 176 ? -9.957 -1.442 -13.972 1.00 87.94 176 LEU A O 1
ATOM 1473 N N . GLY A 1 177 ? -8.343 0.104 -13.705 1.00 88.19 177 GLY A N 1
ATOM 1474 C CA . GLY A 1 177 ? -9.231 1.252 -13.637 1.00 88.19 177 GLY A CA 1
ATOM 1475 C C . GLY A 1 177 ? -9.861 1.459 -12.259 1.00 88.19 177 GLY A C 1
ATOM 1476 O O . GLY A 1 177 ? -9.750 0.655 -11.328 1.00 88.19 177 GLY A O 1
ATOM 1477 N N . ILE A 1 178 ? -10.546 2.596 -12.132 1.00 87.00 178 ILE A N 1
ATOM 1478 C CA . ILE A 1 178 ? -11.069 3.099 -10.855 1.00 87.00 178 ILE A CA 1
ATOM 1479 C C . ILE A 1 178 ? -12.200 2.213 -10.303 1.00 87.00 178 ILE A C 1
ATOM 1481 O O . ILE A 1 178 ? -12.354 2.096 -9.086 1.00 87.00 178 ILE A O 1
ATOM 1485 N N . ASP A 1 179 ? -12.939 1.531 -11.177 1.00 88.94 179 ASP A N 1
ATOM 1486 C CA . ASP A 1 179 ? -14.106 0.720 -10.808 1.00 88.94 179 ASP A CA 1
ATOM 1487 C C . ASP A 1 179 ? -13.744 -0.522 -9.983 1.00 88.94 179 ASP A C 1
ATOM 1489 O O . ASP A 1 179 ? -14.584 -1.083 -9.282 1.00 88.94 179 ASP A O 1
ATOM 1493 N N . LYS A 1 180 ? -12.483 -0.968 -10.042 1.00 92.38 180 LYS A N 1
ATOM 1494 C CA . LYS A 1 180 ? -12.004 -2.143 -9.300 1.00 92.38 180 LYS A CA 1
ATOM 1495 C C . LYS A 1 180 ? -11.342 -1.800 -7.968 1.00 92.38 180 LYS A C 1
ATOM 1497 O O . LYS A 1 180 ? -10.955 -2.717 -7.246 1.00 92.38 180 LYS A O 1
ATOM 1502 N N . ILE A 1 181 ? -11.244 -0.522 -7.596 1.00 92.75 181 ILE A N 1
ATOM 1503 C CA . ILE A 1 181 ? -10.540 -0.115 -6.369 1.00 92.75 181 ILE A CA 1
ATOM 1504 C C . ILE A 1 181 ? -11.203 -0.677 -5.116 1.00 92.75 181 ILE A C 1
ATOM 1506 O O . ILE A 1 181 ? -10.494 -1.084 -4.204 1.00 92.75 181 ILE A O 1
ATOM 1510 N N . GLU A 1 182 ? -12.533 -0.764 -5.068 1.00 92.50 182 GLU A N 1
ATOM 1511 C CA . GLU A 1 182 ? -13.231 -1.363 -3.922 1.00 92.50 182 GLU A CA 1
ATOM 1512 C C . GLU A 1 182 ? -12.763 -2.809 -3.668 1.00 92.50 182 GLU A C 1
ATOM 1514 O O . GLU A 1 182 ? -12.466 -3.177 -2.532 1.00 92.50 182 GLU A O 1
ATOM 1519 N N . LYS A 1 183 ? -12.571 -3.593 -4.738 1.00 92.94 183 LYS A N 1
ATOM 1520 C CA . LYS A 1 183 ? -12.008 -4.948 -4.657 1.00 92.94 183 LYS A CA 1
ATOM 1521 C C . LYS A 1 183 ? -10.536 -4.939 -4.233 1.00 92.94 183 LYS A C 1
ATOM 1523 O O . LYS A 1 183 ? -10.122 -5.800 -3.466 1.00 92.94 183 LYS A O 1
ATOM 1528 N N . ILE A 1 184 ? -9.744 -3.974 -4.703 1.00 94.31 184 ILE A N 1
ATOM 1529 C CA . ILE A 1 184 ? -8.334 -3.825 -4.300 1.00 94.31 184 ILE A CA 1
ATOM 1530 C C . ILE A 1 184 ? -8.231 -3.496 -2.801 1.00 94.31 184 ILE A C 1
ATOM 1532 O O . ILE A 1 184 ? -7.397 -4.070 -2.110 1.00 94.31 184 ILE A O 1
ATOM 1536 N N . VAL A 1 185 ? -9.108 -2.636 -2.273 1.00 94.56 185 VAL A N 1
ATOM 1537 C CA . VAL A 1 185 ? -9.189 -2.330 -0.833 1.00 94.56 185 VAL A CA 1
ATOM 1538 C C . VAL A 1 185 ? -9.539 -3.578 -0.021 1.00 94.56 185 VAL A C 1
ATOM 1540 O O . VAL A 1 185 ? -8.960 -3.810 1.038 1.00 94.56 185 VAL A O 1
ATOM 1543 N N . GLU A 1 186 ? -10.474 -4.397 -0.505 1.00 93.31 186 GLU A N 1
ATOM 1544 C CA . GLU A 1 186 ? -10.813 -5.670 0.135 1.00 93.31 186 GLU A CA 1
ATOM 1545 C C . GLU A 1 186 ? -9.624 -6.635 0.169 1.00 93.31 186 GLU A C 1
ATOM 1547 O O . GLU A 1 186 ? -9.296 -7.148 1.237 1.00 93.31 186 GLU A O 1
ATOM 1552 N N . LEU A 1 187 ? -8.939 -6.828 -0.961 1.00 92.06 187 LEU A N 1
ATOM 1553 C CA . LEU A 1 187 ? -7.746 -7.675 -1.036 1.00 92.06 187 LEU A CA 1
ATOM 1554 C C . LEU A 1 187 ? -6.626 -7.169 -0.121 1.00 92.06 187 LEU A C 1
ATOM 1556 O O . LEU A 1 187 ? -6.010 -7.968 0.578 1.00 92.06 187 LEU A O 1
ATOM 1560 N N . HIS A 1 188 ? -6.402 -5.854 -0.082 1.00 92.94 188 HIS A N 1
ATOM 1561 C CA . HIS A 1 188 ? -5.427 -5.226 0.810 1.00 92.94 188 HIS A CA 1
ATOM 1562 C C . HIS A 1 188 ? -5.742 -5.504 2.276 1.00 92.94 188 HIS A C 1
ATOM 1564 O O . HIS A 1 188 ? -4.884 -5.996 3.003 1.00 92.94 188 HIS A O 1
ATOM 1570 N N . ASN A 1 189 ? -6.979 -5.248 2.710 1.00 93.19 189 ASN A N 1
ATOM 1571 C CA . ASN A 1 189 ? -7.373 -5.511 4.091 1.00 93.19 189 ASN A CA 1
ATOM 1572 C C . ASN A 1 189 ? -7.243 -7.000 4.431 1.00 93.19 189 ASN A C 1
ATOM 1574 O O . ASN A 1 189 ? -6.699 -7.329 5.478 1.00 93.19 189 ASN A O 1
ATOM 1578 N N . ASN A 1 190 ? -7.678 -7.900 3.544 1.00 89.69 190 ASN A N 1
ATOM 1579 C CA . ASN A 1 190 ? -7.545 -9.341 3.759 1.00 89.69 190 ASN A CA 1
ATOM 1580 C C . ASN A 1 190 ? -6.077 -9.766 3.860 1.00 89.69 190 ASN A C 1
ATOM 1582 O O . ASN A 1 190 ? -5.746 -10.575 4.716 1.00 89.69 190 ASN A O 1
ATOM 1586 N N . HIS A 1 191 ? -5.191 -9.200 3.038 1.00 87.69 191 HIS A N 1
ATOM 1587 C CA . HIS A 1 191 ? -3.759 -9.473 3.114 1.00 87.69 191 HIS A CA 1
ATOM 1588 C C . HIS A 1 191 ? -3.172 -9.011 4.456 1.00 87.69 191 HIS A C 1
ATOM 1590 O O . HIS A 1 191 ? -2.526 -9.799 5.144 1.00 87.69 191 HIS A O 1
ATOM 1596 N N . GLN A 1 192 ? -3.461 -7.774 4.872 1.00 86.50 192 GLN A N 1
ATOM 1597 C CA . GLN A 1 192 ? -3.027 -7.221 6.162 1.00 86.50 192 GLN A CA 1
ATOM 1598 C C . GLN A 1 192 ? -3.534 -8.061 7.347 1.00 86.50 192 GLN A C 1
ATOM 1600 O O . GLN A 1 192 ? -2.777 -8.336 8.269 1.00 86.50 192 GLN A O 1
ATOM 1605 N N . LEU A 1 193 ? -4.781 -8.541 7.285 1.00 81.62 193 LEU A N 1
ATOM 1606 C CA . LEU A 1 193 ? -5.365 -9.432 8.293 1.00 81.62 193 LEU A CA 1
ATOM 1607 C C . LEU A 1 193 ? -4.824 -10.871 8.203 1.00 81.62 193 LEU A C 1
ATOM 1609 O O . LEU A 1 193 ? -4.720 -11.556 9.209 1.00 81.62 193 LEU A O 1
ATOM 1613 N N . SER A 1 194 ? -4.441 -11.367 7.026 1.00 71.81 194 SER A N 1
ATOM 1614 C CA . SER A 1 194 ? -3.843 -12.706 6.884 1.00 71.81 194 SER A CA 1
ATOM 1615 C C . SER A 1 194 ? -2.428 -12.781 7.465 1.00 71.81 194 SER A C 1
ATOM 1617 O O . SER A 1 194 ? -2.021 -13.830 7.965 1.00 71.81 194 SER A O 1
ATOM 1619 N N . LEU A 1 195 ? -1.713 -11.649 7.487 1.00 57.69 195 LEU A N 1
ATOM 1620 C CA . LEU A 1 195 ? -0.502 -11.486 8.291 1.00 57.69 195 LEU A CA 1
ATOM 1621 C C . LEU A 1 195 ? -0.812 -11.525 9.805 1.00 57.69 195 LEU A C 1
ATOM 1623 O O . LEU A 1 195 ? 0.075 -11.869 10.581 1.00 57.69 195 LEU A O 1
ATOM 1627 N N . GLU A 1 196 ? -2.059 -11.269 10.235 1.00 50.84 196 GLU A N 1
ATOM 1628 C CA . GLU A 1 196 ? -2.506 -11.521 11.618 1.00 50.84 196 GLU A CA 1
ATOM 16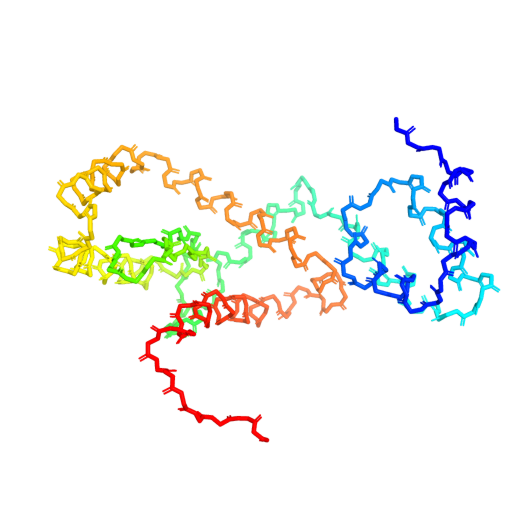29 C C . GLU A 1 196 ? -2.724 -13.026 11.898 1.00 50.84 196 GLU A C 1
ATOM 1631 O O . GLU A 1 196 ? -2.377 -13.484 12.989 1.00 50.84 196 GLU A O 1
ATOM 1636 N N . ILE A 1 197 ? -3.239 -13.800 10.924 1.00 42.88 197 ILE A N 1
ATOM 1637 C CA . ILE A 1 197 ? -3.684 -15.207 11.093 1.00 42.88 197 ILE A CA 1
ATOM 1638 C C . ILE A 1 197 ? -2.529 -16.230 11.061 1.00 42.88 197 ILE A C 1
ATOM 1640 O O . ILE A 1 197 ? -2.663 -17.318 11.619 1.00 42.88 197 ILE A O 1
ATOM 1644 N N . LYS A 1 198 ? -1.367 -15.898 10.481 1.00 36.09 198 LYS A N 1
ATOM 1645 C CA . LYS A 1 198 ? -0.244 -16.850 10.320 1.00 36.09 198 LYS A CA 1
ATOM 1646 C C . LYS A 1 198 ? 0.434 -17.347 11.610 1.00 36.09 198 LYS A C 1
ATOM 1648 O O . LYS A 1 198 ? 1.332 -18.173 11.510 1.00 36.09 198 LYS A O 1
ATOM 1653 N N . GLU A 1 199 ? 0.005 -16.922 12.798 1.00 37.00 199 GLU A N 1
ATOM 1654 C CA . GLU A 1 199 ? 0.553 -17.431 14.069 1.00 37.00 199 GLU A CA 1
ATOM 1655 C C . GLU A 1 199 ? -0.502 -17.620 15.173 1.00 37.00 199 GLU A C 1
ATOM 1657 O O . GLU A 1 199 ? -0.186 -17.430 16.339 1.00 37.00 199 GLU A O 1
ATOM 1662 N N . ASP A 1 200 ? -1.743 -17.991 14.838 1.00 38.09 200 ASP A N 1
ATOM 1663 C CA . ASP A 1 200 ? -2.679 -18.532 15.849 1.00 38.09 200 ASP A CA 1
ATOM 1664 C C . ASP A 1 200 ? -3.187 -19.948 15.535 1.00 38.09 200 ASP A C 1
ATOM 1666 O O . ASP A 1 200 ? -3.845 -20.553 16.371 1.00 38.09 200 ASP A O 1
ATOM 1670 N N . PHE A 1 201 ? -2.822 -20.536 14.394 1.00 28.88 201 PHE A N 1
ATOM 1671 C CA . PHE A 1 201 ? -2.982 -21.968 14.139 1.00 28.88 201 PHE A CA 1
ATOM 1672 C C . PHE A 1 201 ? -1.842 -22.440 13.234 1.00 28.88 201 PHE A C 1
ATOM 1674 O O . PHE A 1 201 ? -1.783 -22.115 12.049 1.00 28.88 201 PHE A O 1
ATOM 1681 N N . LEU A 1 202 ? -0.915 -23.202 13.809 1.00 28.05 202 LEU A N 1
ATOM 1682 C CA . LEU A 1 202 ? -0.090 -24.118 13.035 1.00 28.05 202 LEU A CA 1
ATOM 1683 C C . LEU A 1 202 ? -0.973 -25.321 12.671 1.00 28.05 202 LEU A C 1
ATOM 1685 O O . LEU A 1 202 ? -1.691 -25.825 13.531 1.00 28.05 202 LEU A O 1
ATOM 1689 N N . PHE A 1 203 ? -0.816 -25.772 11.425 1.00 28.39 203 PHE A N 1
ATOM 1690 C CA . PHE A 1 203 ? -1.323 -26.993 10.785 1.00 28.39 203 PHE A CA 1
ATOM 1691 C C . PHE A 1 203 ? -2.594 -26.914 9.919 1.00 28.39 203 PHE A C 1
ATOM 1693 O O . PHE A 1 203 ? -3.684 -26.642 10.407 1.00 28.39 203 PHE A O 1
ATOM 1700 N N . LEU A 1 204 ? -2.375 -27.340 8.657 1.00 28.27 204 LEU A N 1
ATOM 1701 C CA . LEU A 1 204 ? -3.315 -27.795 7.616 1.00 28.27 204 LEU A CA 1
ATOM 1702 C C . LEU A 1 204 ? -4.049 -26.644 6.901 1.00 28.27 204 LEU A C 1
ATOM 1704 O O . LEU A 1 204 ? -4.668 -25.808 7.533 1.00 28.27 204 LEU A O 1
ATOM 1708 N N . GLU A 1 205 ? -4.010 -26.455 5.587 1.00 26.67 205 GLU A N 1
ATOM 1709 C CA . GLU A 1 205 ? -3.759 -27.324 4.438 1.00 26.67 205 GLU A CA 1
ATOM 1710 C C . GLU A 1 205 ? -3.496 -26.395 3.246 1.00 26.67 205 GLU A C 1
ATOM 1712 O O . GLU A 1 205 ? -4.310 -25.519 2.983 1.00 26.67 205 GLU A O 1
ATOM 1717 N N . PHE A 1 206 ? -2.386 -26.583 2.537 1.00 29.12 206 PHE A N 1
ATOM 1718 C CA . PHE A 1 206 ? -2.282 -26.325 1.096 1.00 29.12 206 PHE A CA 1
ATOM 1719 C C . PHE A 1 206 ? -1.178 -27.249 0.569 1.00 29.12 206 PHE A C 1
ATOM 1721 O O . PHE A 1 206 ? -0.051 -26.834 0.295 1.00 29.12 206 PHE A O 1
ATOM 1728 N N . LEU A 1 207 ? -1.519 -28.543 0.567 1.00 35.09 207 LEU A N 1
ATOM 1729 C CA . LEU A 1 207 ? -1.277 -29.382 -0.605 1.00 35.09 207 LEU A CA 1
ATOM 1730 C C . LEU A 1 207 ? -2.204 -28.895 -1.725 1.00 35.09 207 LEU A C 1
ATOM 1732 O O . LEU A 1 207 ? -3.356 -28.529 -1.393 1.00 35.09 207 LEU A O 1
#

Radius of gyration: 21.02 Å; Cα contacts (8 Å, |Δi|>4): 234; chains: 1; bounding box: 49×46×59 Å

Foldseek 3Di:
DDALVRLLVVVVPDDPVVLLCCLQPVLQVDDPSNNVSSVVSCVVVVVDPVSVVLSVQLNPAQDDPRLVVLLQVLLQFQFLVPRDGDNGFWWAWAWAQAQPDDTLTFTAGGHPVVSVVRNVVRLVRLVPGNCVHPCSVPVSVVVVVVVVVCVVVRRVNRVVSSSVLCSNCRSVCSVVHSVCVSVSSSVRNVVSVVSVVPPPDDDDDDD

Organism: NCBI:txid254

Nearest PDB structures (foldseek):
  4ae4-assembly1_B  TM=2.742E-01  e=6.749E+00  Homo sapiens